Protein AF-0000000080188845 (afdb_homodimer)

Radius of gyration: 20.5 Å; Cα contacts (8 Å, |Δi|>4): 516; chains: 2; bounding box: 40×57×45 Å

Sequence (272 aa):
MTRFDADSEADRIDLVADTVAAHRERDSQFCTVEAADDPSDDPEFLPPWVQFADGTLNLDCTQPELDALSDLLGRYGAFTVSERTTVDPETAEETPSTNVRVDAQADDERVAQFVDAVFREVYGLPEDFRLWAVEVMTRFDADSEADRIDLVADTVAAHRERDSQFCTVEAADDPSDDPEFLPPWVQFADGTLNLDCTQPELDALSDLLGRYGAFTVSERTTVDPETAEETPSTNVRVDAQADDERVAQFVDAVFREVYGLPEDFRLWAVEV

pLDDT: mean 94.19, std 8.59, range [67.12, 98.94]

Structure (mmCIF, N/CA/C/O backbone):
data_AF-0000000080188845-model_v1
#
loop_
_entity.id
_entity.type
_entity.pdbx_description
1 polymer 'Uncharacterized protein'
#
loop_
_atom_site.group_PDB
_atom_site.id
_atom_site.type_symbol
_atom_site.label_atom_id
_atom_site.label_alt_id
_atom_site.label_comp_id
_atom_site.la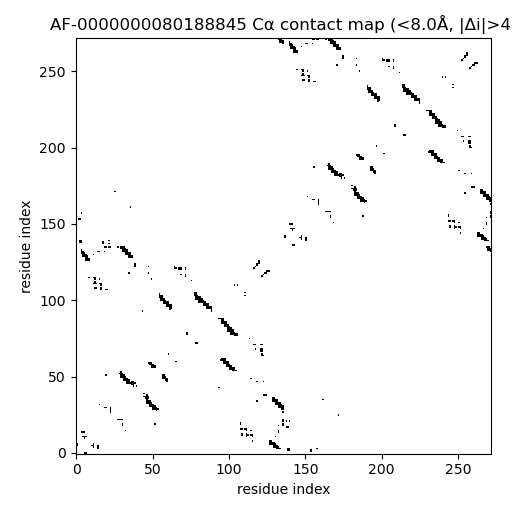bel_asym_id
_atom_site.label_entity_id
_atom_site.label_seq_id
_atom_site.pdbx_PDB_ins_code
_atom_site.Cartn_x
_atom_site.Cartn_y
_atom_site.Cartn_z
_atom_site.occupancy
_atom_site.B_iso_or_equiv
_atom_site.auth_seq_id
_atom_site.auth_comp_id
_atom_site.auth_asym_id
_atom_site.auth_atom_id
_atom_site.pdbx_PDB_model_num
ATOM 1 N N . MET A 1 1 ? 9.086 -9.562 12.359 1 79.94 1 MET A N 1
ATOM 2 C CA . MET A 1 1 ? 8.07 -9.297 11.344 1 79.94 1 MET A CA 1
ATOM 3 C C . MET A 1 1 ? 7.199 -8.109 11.734 1 79.94 1 MET A C 1
ATOM 5 O O . MET A 1 1 ? 6.988 -7.859 12.922 1 79.94 1 MET A O 1
ATOM 9 N N . THR A 1 2 ? 6.898 -7.301 10.742 1 92.94 2 THR A N 1
ATOM 10 C CA . THR A 1 2 ? 6.062 -6.133 10.992 1 92.94 2 THR A CA 1
ATOM 11 C C . THR A 1 2 ? 4.629 -6.387 10.531 1 92.94 2 THR A C 1
ATOM 13 O O . THR A 1 2 ? 4.289 -7.5 10.133 1 92.94 2 THR A O 1
ATOM 16 N N . ARG A 1 3 ? 3.814 -5.422 10.672 1 97 3 ARG A N 1
ATOM 17 C CA . ARG A 1 3 ? 2.428 -5.574 10.242 1 97 3 ARG A CA 1
ATOM 18 C C . ARG A 1 3 ? 2.326 -5.613 8.719 1 97 3 ARG A C 1
ATOM 20 O O . ARG A 1 3 ? 1.289 -5.992 8.172 1 97 3 ARG A O 1
ATOM 27 N N . PHE A 1 4 ? 3.469 -5.359 7.98 1 98.62 4 PHE A N 1
ATOM 28 C CA . PHE A 1 4 ? 3.361 -5.227 6.531 1 98.62 4 PHE A CA 1
ATOM 29 C C . PHE A 1 4 ? 4.109 -6.352 5.824 1 98.62 4 PHE A C 1
ATOM 31 O O . PHE A 1 4 ? 4.125 -6.418 4.594 1 98.62 4 PHE A O 1
ATOM 38 N N . ASP A 1 5 ? 4.82 -7.191 6.613 1 98.5 5 ASP A N 1
ATOM 39 C CA . ASP A 1 5 ? 5.613 -8.227 5.953 1 98.5 5 ASP A CA 1
ATOM 40 C C . ASP A 1 5 ? 5.574 -9.531 6.738 1 98.5 5 ASP A C 1
ATOM 42 O O . ASP A 1 5 ? 5.098 -9.57 7.875 1 98.5 5 ASP A O 1
ATOM 46 N N . ALA A 1 6 ? 6.02 -10.586 6.059 1 98.56 6 ALA A N 1
ATOM 47 C CA . ALA A 1 6 ? 6.09 -11.922 6.637 1 98.56 6 ALA A CA 1
ATOM 48 C C . ALA A 1 6 ? 7.152 -12.766 5.934 1 98.56 6 ALA A C 1
ATOM 50 O O . ALA A 1 6 ? 7.422 -12.57 4.746 1 98.56 6 ALA A O 1
ATOM 51 N N . ASP A 1 7 ? 7.715 -13.766 6.66 1 98.06 7 ASP A N 1
ATOM 52 C CA . ASP A 1 7 ? 8.766 -14.555 6.031 1 98.06 7 ASP A CA 1
ATOM 53 C C . ASP A 1 7 ? 8.586 -16.047 6.316 1 98.06 7 ASP A C 1
ATOM 55 O O . ASP A 1 7 ? 9.461 -16.859 6.008 1 98.06 7 ASP A O 1
ATOM 59 N N . SER A 1 8 ? 7.539 -16.422 6.996 1 98.62 8 SER A N 1
ATOM 60 C CA . SER A 1 8 ? 7.121 -17.812 7.078 1 98.62 8 SER A CA 1
ATOM 61 C C . SER A 1 8 ? 5.879 -18.062 6.23 1 98.62 8 SER A C 1
ATOM 63 O O . SER A 1 8 ? 5.094 -17.156 5.977 1 98.62 8 SER A O 1
ATOM 65 N N . GLU A 1 9 ? 5.73 -19.25 5.871 1 98.62 9 GLU A N 1
ATOM 66 C CA . GLU A 1 9 ? 4.598 -19.609 5.02 1 98.62 9 GLU A CA 1
ATOM 67 C C . GLU A 1 9 ? 3.277 -19.203 5.664 1 98.62 9 GLU A C 1
ATOM 69 O O . GLU A 1 9 ? 2.463 -18.516 5.039 1 98.62 9 GLU A O 1
ATOM 74 N N . ALA A 1 10 ? 3.088 -19.578 6.883 1 98.69 10 ALA A N 1
ATOM 75 C CA . ALA A 1 10 ? 1.828 -19.297 7.562 1 98.69 10 ALA A CA 1
ATOM 76 C C . ALA A 1 10 ? 1.588 -17.797 7.66 1 98.69 10 ALA A C 1
ATOM 78 O O . ALA A 1 10 ? 0.478 -17.312 7.41 1 98.69 10 ALA A O 1
ATOM 79 N N . ASP A 1 11 ? 2.617 -17.062 7.98 1 98.69 11 ASP A N 1
ATOM 80 C CA . ASP A 1 11 ? 2.469 -15.625 8.156 1 98.69 11 ASP A CA 1
ATOM 81 C C . ASP A 1 11 ? 2.26 -14.922 6.816 1 98.69 11 ASP A C 1
ATOM 83 O O . ASP A 1 11 ? 1.549 -13.922 6.738 1 98.69 11 ASP A O 1
ATOM 87 N N . ARG A 1 12 ? 2.895 -15.469 5.766 1 98.88 12 ARG A N 1
ATOM 88 C CA . ARG A 1 12 ? 2.684 -14.891 4.441 1 98.88 12 ARG A CA 1
ATOM 89 C C . ARG A 1 12 ? 1.245 -15.094 3.979 1 98.88 12 ARG A C 1
ATOM 91 O O . ARG A 1 12 ? 0.639 -14.188 3.402 1 98.88 12 ARG A O 1
ATOM 98 N N . ILE A 1 13 ? 0.767 -16.234 4.242 1 98.88 13 ILE A N 1
ATOM 99 C CA . ILE A 1 13 ? -0.614 -16.531 3.867 1 98.88 13 ILE A CA 1
ATOM 100 C C . ILE A 1 13 ? -1.557 -15.594 4.621 1 98.88 13 ILE A C 1
ATOM 102 O O . ILE A 1 13 ? -2.473 -15.016 4.027 1 98.88 13 ILE A O 1
ATOM 106 N N . ASP A 1 14 ? -1.327 -15.391 5.891 1 98.69 14 ASP A N 1
ATOM 107 C CA . ASP A 1 14 ? -2.127 -14.445 6.668 1 98.69 14 ASP A CA 1
ATOM 108 C C . ASP A 1 14 ? -2.016 -13.031 6.109 1 98.69 14 ASP A C 1
ATOM 110 O O . ASP A 1 14 ? -3.014 -12.32 6.012 1 98.69 14 ASP A O 1
ATOM 114 N N . LEU A 1 15 ? -0.831 -12.633 5.793 1 98.88 15 LEU A N 1
ATOM 115 C CA . LEU A 1 15 ? -0.58 -11.305 5.25 1 98.88 15 LEU A CA 1
ATOM 116 C C . LEU A 1 15 ? -1.377 -11.078 3.971 1 98.88 15 LEU A C 1
ATOM 118 O O . LEU A 1 15 ? -2.037 -10.047 3.818 1 98.88 15 LEU A O 1
ATOM 122 N N . VAL A 1 16 ? -1.313 -12.055 3.107 1 98.94 16 VAL A N 1
ATOM 123 C CA . VAL A 1 16 ? -1.988 -11.914 1.82 1 98.94 16 VAL A CA 1
ATOM 124 C C . VAL A 1 16 ? -3.5 -11.891 2.031 1 98.94 16 VAL A C 1
ATOM 126 O O . VAL A 1 16 ? -4.199 -11.055 1.452 1 98.94 16 VAL A O 1
ATOM 129 N N . ALA A 1 17 ? -3.963 -12.75 2.844 1 98.69 17 ALA A N 1
ATOM 130 C CA . ALA A 1 17 ? -5.398 -12.781 3.109 1 98.69 17 ALA A CA 1
ATOM 131 C C . ALA A 1 17 ? -5.871 -11.453 3.699 1 98.69 17 ALA A C 1
ATOM 133 O O . ALA A 1 17 ? -6.902 -10.914 3.287 1 98.69 17 ALA A O 1
ATOM 134 N N . ASP A 1 18 ? -5.152 -10.938 4.672 1 98.5 18 ASP A N 1
ATOM 135 C CA . ASP A 1 18 ? -5.496 -9.656 5.285 1 98.5 18 ASP A CA 1
ATOM 136 C C . ASP A 1 18 ? -5.43 -8.523 4.266 1 98.5 18 ASP A C 1
ATOM 138 O O . ASP A 1 18 ? -6.219 -7.582 4.328 1 98.5 18 ASP A O 1
ATOM 142 N N . THR A 1 19 ? -4.434 -8.609 3.336 1 98.75 19 THR A N 1
ATOM 143 C CA . THR A 1 19 ? -4.277 -7.609 2.287 1 98.75 19 THR A CA 1
ATOM 144 C C . THR A 1 19 ? -5.492 -7.598 1.365 1 98.75 19 THR A C 1
ATOM 146 O O . THR A 1 19 ? -6.031 -6.531 1.059 1 98.75 19 THR A O 1
ATOM 149 N N . VAL A 1 20 ? -5.938 -8.734 1.004 1 98.5 20 VAL A N 1
ATOM 150 C CA . VAL A 1 20 ? -7.102 -8.883 0.138 1 98.5 20 VAL A CA 1
ATOM 151 C C . VAL A 1 20 ? -8.352 -8.383 0.86 1 98.5 20 VAL A C 1
ATOM 153 O O . VAL A 1 20 ? -9.156 -7.652 0.281 1 98.5 20 VAL A O 1
ATOM 156 N N . ALA A 1 21 ? -8.5 -8.75 2.084 1 97.69 21 ALA A N 1
ATOM 157 C CA . ALA A 1 21 ? -9.648 -8.312 2.867 1 97.69 21 ALA A CA 1
ATOM 158 C C . ALA A 1 21 ? -9.688 -6.789 2.984 1 97.69 21 ALA A C 1
ATOM 160 O O . ALA A 1 21 ? -10.75 -6.18 2.846 1 97.69 21 ALA A O 1
ATOM 161 N N . ALA A 1 22 ? -8.586 -6.207 3.291 1 97.38 22 ALA A N 1
ATOM 162 C CA . ALA A 1 22 ? -8.492 -4.754 3.412 1 97.38 22 ALA A CA 1
ATOM 163 C C . ALA A 1 22 ? -8.852 -4.07 2.094 1 97.38 22 ALA A C 1
ATOM 165 O O . ALA A 1 22 ? -9.547 -3.053 2.084 1 97.38 22 ALA A O 1
ATOM 166 N N . HIS A 1 23 ? -8.344 -4.594 1.032 1 97.12 23 HIS A N 1
ATOM 167 C CA . HIS A 1 23 ? -8.672 -4.094 -0.298 1 97.12 23 HIS A CA 1
ATOM 168 C C . HIS A 1 23 ? -10.18 -4.066 -0.523 1 97.12 23 HIS A C 1
ATOM 170 O O . HIS A 1 23 ? -10.719 -3.09 -1.048 1 97.12 23 HIS A O 1
ATOM 176 N N . ARG A 1 24 ? -10.789 -5.098 -0.188 1 96.12 24 ARG A N 1
ATOM 177 C CA . ARG A 1 24 ? -12.234 -5.191 -0.369 1 96.12 24 ARG A CA 1
ATOM 178 C C . ARG A 1 24 ? -12.961 -4.184 0.513 1 96.12 24 ARG A C 1
ATOM 180 O O . ARG A 1 24 ? -13.906 -3.523 0.065 1 96.12 24 ARG A O 1
ATOM 187 N N . GLU A 1 25 ? -12.516 -4.141 1.748 1 95.31 25 GLU A N 1
ATOM 188 C CA . GLU A 1 25 ? -13.148 -3.207 2.674 1 95.31 25 GLU A CA 1
ATOM 189 C C . GLU A 1 25 ? -13.023 -1.77 2.18 1 95.31 25 GLU A C 1
ATOM 191 O O . GLU A 1 25 ? -13.977 -0.991 2.271 1 95.31 25 GLU A O 1
ATOM 196 N N . ARG A 1 26 ? -11.891 -1.372 1.627 1 95.25 26 ARG A N 1
ATOM 197 C CA . ARG A 1 26 ? -11.617 -0.02 1.15 1 95.25 26 ARG A CA 1
ATOM 198 C C . ARG A 1 26 ? -12.258 0.218 -0.216 1 95.25 26 ARG A C 1
ATOM 200 O O . ARG A 1 26 ? -12.336 1.358 -0.676 1 95.25 26 ARG A O 1
ATOM 207 N N . ASP A 1 27 ? -12.602 -0.861 -0.826 1 93.94 27 ASP A N 1
ATOM 208 C CA . ASP A 1 27 ? -13.07 -0.805 -2.207 1 93.94 27 ASP A CA 1
ATOM 209 C C . ASP A 1 27 ? -12.039 -0.139 -3.113 1 93.94 27 ASP A C 1
ATOM 211 O O . ASP A 1 27 ? -12.375 0.762 -3.887 1 93.94 27 ASP A O 1
ATOM 215 N N . SER A 1 28 ? -10.75 -0.515 -2.9 1 95 28 SER A N 1
ATOM 216 C CA . SER A 1 28 ? -9.656 0.035 -3.701 1 95 28 SER A CA 1
ATOM 217 C C . SER A 1 28 ? -9.594 -0.629 -5.074 1 95 28 SER A C 1
ATOM 219 O O . SER A 1 28 ? -10.219 -1.663 -5.301 1 95 28 SER A O 1
ATOM 221 N N . GLN A 1 29 ? -8.883 -0.056 -5.98 1 96.44 29 GLN A N 1
ATOM 222 C CA . GLN A 1 29 ? -8.789 -0.59 -7.336 1 96.44 29 GLN A CA 1
ATOM 223 C C . GLN A 1 29 ? -8.086 -1.942 -7.352 1 96.44 29 GLN A C 1
ATOM 225 O O . GLN A 1 29 ? -8.469 -2.844 -8.102 1 96.44 29 GLN A O 1
ATOM 230 N N . PHE A 1 30 ? -7.016 -2.119 -6.559 1 98.44 30 PHE A N 1
ATOM 231 C CA . PHE A 1 30 ? -6.273 -3.367 -6.43 1 98.44 30 PHE A CA 1
ATOM 232 C C . PHE A 1 30 ? -5.41 -3.354 -5.176 1 98.44 30 PHE A C 1
ATOM 234 O O . PHE A 1 30 ? -5.258 -2.312 -4.531 1 98.44 30 PHE A O 1
ATOM 241 N N . CYS A 1 31 ? -4.914 -4.477 -4.785 1 98.75 31 CYS A N 1
ATOM 242 C CA . CYS A 1 31 ? -3.836 -4.609 -3.812 1 98.75 31 CYS A CA 1
ATOM 243 C C . CYS A 1 31 ? -2.643 -5.344 -4.414 1 98.75 31 CYS A C 1
ATOM 245 O O . CYS A 1 31 ? -2.783 -6.051 -5.414 1 98.75 31 CYS A O 1
ATOM 247 N N . THR A 1 32 ? -1.46 -5.129 -3.885 1 98.88 32 THR A N 1
ATOM 248 C CA . THR A 1 32 ? -0.229 -5.703 -4.418 1 98.88 32 THR A CA 1
ATOM 249 C C . THR A 1 32 ? 0.648 -6.238 -3.289 1 98.88 32 THR A C 1
ATOM 251 O O . THR A 1 32 ? 0.817 -5.582 -2.26 1 98.88 32 THR A O 1
ATOM 254 N N . VAL A 1 33 ? 1.154 -7.422 -3.461 1 98.88 33 VAL A N 1
ATOM 255 C CA . VAL A 1 33 ? 2.227 -7.957 -2.631 1 98.88 33 VAL A CA 1
ATOM 256 C C . VAL A 1 33 ? 3.48 -8.164 -3.477 1 98.88 33 VAL A C 1
ATOM 258 O O . VAL A 1 33 ? 3.389 -8.422 -4.68 1 98.88 33 VAL A O 1
ATOM 261 N N . GLU A 1 34 ? 4.637 -8.008 -2.807 1 98.56 34 GLU A N 1
ATOM 262 C CA . GLU A 1 34 ? 5.914 -8.055 -3.512 1 98.56 34 GLU A CA 1
ATOM 263 C C . GLU A 1 34 ? 6.992 -8.727 -2.666 1 98.56 34 GLU A C 1
ATOM 265 O O . GLU A 1 34 ? 7.078 -8.492 -1.459 1 98.56 34 GLU A O 1
ATOM 270 N N . ALA A 1 35 ? 7.797 -9.523 -3.322 1 98.06 35 ALA A N 1
ATOM 271 C CA . ALA A 1 35 ? 8.945 -10.102 -2.627 1 98.06 35 ALA A CA 1
ATOM 272 C C . ALA A 1 35 ? 10 -9.039 -2.346 1 98.06 35 ALA A C 1
ATOM 274 O O . ALA A 1 35 ? 10.156 -8.086 -3.111 1 98.06 35 ALA A O 1
ATOM 275 N N . ALA A 1 36 ? 10.719 -9.219 -1.281 1 94.38 36 ALA A N 1
ATOM 276 C CA . ALA A 1 36 ? 11.766 -8.266 -0.911 1 94.38 36 ALA A CA 1
ATOM 277 C C . ALA A 1 36 ? 12.938 -8.328 -1.887 1 94.38 36 ALA A C 1
ATOM 279 O O . ALA A 1 36 ? 13.547 -7.309 -2.205 1 94.38 36 ALA A O 1
ATOM 280 N N . ASP A 1 37 ? 13.156 -9.562 -2.281 1 86.56 37 ASP A N 1
ATOM 281 C CA . ASP A 1 37 ? 14.328 -9.766 -3.125 1 86.56 37 ASP A CA 1
ATOM 282 C C . ASP A 1 37 ? 13.969 -10.523 -4.398 1 86.56 37 ASP A C 1
ATOM 284 O O . ASP A 1 37 ? 12.984 -11.266 -4.426 1 86.56 37 ASP A O 1
ATOM 288 N N . ASP A 1 38 ? 14.781 -10.18 -5.387 1 77.38 38 ASP A N 1
ATOM 289 C CA . ASP A 1 38 ? 14.766 -11.031 -6.574 1 77.38 38 ASP A CA 1
ATOM 290 C C . ASP A 1 38 ? 15.641 -12.266 -6.379 1 77.38 38 ASP A C 1
ATOM 292 O O . ASP A 1 38 ? 16.766 -12.164 -5.863 1 77.38 38 ASP A O 1
ATOM 296 N N . PRO A 1 39 ? 15.094 -13.281 -6.762 1 72.81 39 PRO A N 1
ATOM 297 C CA . PRO A 1 39 ? 15.875 -14.508 -6.543 1 72.81 39 PRO A CA 1
ATOM 298 C C . PRO A 1 39 ? 17.203 -14.492 -7.285 1 72.81 39 PRO A C 1
ATOM 300 O O . PRO A 1 39 ? 18.156 -15.172 -6.875 1 72.81 39 PRO A O 1
ATOM 303 N N . SER A 1 40 ? 17.203 -13.867 -8.438 1 70.31 40 SER A N 1
ATOM 304 C CA . SER A 1 40 ? 18.422 -13.875 -9.242 1 70.31 40 SER A CA 1
ATOM 305 C C . SER A 1 40 ? 19.453 -12.922 -8.672 1 70.31 40 SER A C 1
ATOM 307 O O . SER A 1 40 ? 20.641 -12.984 -9.039 1 70.31 40 SER A O 1
ATOM 309 N N . ASP A 1 41 ? 19.141 -12.172 -7.723 1 68.31 41 ASP A N 1
ATOM 310 C CA . ASP A 1 41 ? 19.984 -11.125 -7.148 1 68.31 41 ASP A CA 1
ATOM 311 C C . ASP A 1 41 ? 20.531 -10.203 -8.234 1 68.31 41 ASP A C 1
ATOM 313 O O . ASP A 1 41 ? 21.484 -9.461 -8 1 68.31 41 ASP A O 1
ATOM 317 N N . ASP A 1 42 ? 20.016 -10.414 -9.414 1 67.88 42 ASP A N 1
ATOM 318 C CA . ASP A 1 42 ? 20.391 -9.531 -10.516 1 67.88 42 ASP A CA 1
ATOM 319 C C . ASP A 1 42 ? 19.719 -8.164 -10.359 1 67.88 42 ASP A C 1
ATOM 321 O O . ASP A 1 42 ? 18.5 -8.055 -10.359 1 67.88 42 ASP A O 1
ATOM 325 N N . PRO A 1 43 ? 20.516 -7.105 -10.172 1 69.69 43 PRO A N 1
ATOM 326 C CA . PRO A 1 43 ? 19.953 -5.77 -9.945 1 69.69 43 PRO A CA 1
ATOM 327 C C . PRO A 1 43 ? 19.078 -5.281 -11.102 1 69.69 43 PRO A C 1
ATOM 329 O O . PRO A 1 43 ? 18.312 -4.332 -10.938 1 69.69 43 PRO A O 1
ATOM 332 N N . GLU A 1 44 ? 19.266 -6.012 -12.195 1 67.12 44 GLU A N 1
ATOM 333 C CA . GLU A 1 44 ? 18.484 -5.613 -13.359 1 67.12 44 GLU A CA 1
ATOM 334 C C . GLU A 1 44 ? 17.031 -6.094 -13.242 1 67.12 44 GLU A C 1
ATOM 336 O O . GLU A 1 44 ? 16.141 -5.59 -13.938 1 67.12 44 GLU A O 1
ATOM 341 N N . PHE A 1 45 ? 16.922 -7.051 -12.281 1 70.88 45 PHE A N 1
ATOM 342 C CA . PHE A 1 45 ? 15.586 -7.605 -12.156 1 70.88 45 PHE A CA 1
ATOM 343 C C . PHE A 1 45 ? 14.875 -7.043 -10.938 1 70.88 45 PHE A C 1
ATOM 345 O O . PHE A 1 45 ? 15.492 -6.855 -9.883 1 70.88 45 PHE A O 1
ATOM 352 N N . LEU A 1 46 ? 13.656 -6.648 -11.18 1 81.94 46 LEU A N 1
ATOM 353 C CA . LEU A 1 46 ? 12.812 -6.223 -10.07 1 81.94 46 LEU A CA 1
ATOM 354 C C . LEU A 1 46 ? 12.219 -7.43 -9.344 1 81.94 46 LEU A C 1
ATOM 356 O O . LEU A 1 46 ? 12.008 -8.484 -9.953 1 81.94 46 LEU A O 1
ATOM 360 N N . PRO A 1 47 ? 12.109 -7.312 -8.094 1 91.75 47 PRO A N 1
ATOM 361 C CA . PRO A 1 47 ? 11.469 -8.406 -7.367 1 91.75 47 PRO A CA 1
ATOM 362 C C . PRO A 1 47 ? 10.086 -8.758 -7.922 1 91.75 47 PRO A C 1
ATOM 364 O O . PRO A 1 47 ? 9.383 -7.883 -8.43 1 91.75 47 PRO A O 1
ATOM 367 N N . PRO A 1 48 ? 9.766 -10.031 -7.875 1 95.69 48 PRO A N 1
ATOM 368 C CA . PRO A 1 48 ? 8.445 -10.414 -8.375 1 95.69 48 PRO A CA 1
ATOM 369 C C . PRO A 1 48 ? 7.305 -9.859 -7.52 1 95.69 48 PRO A C 1
ATOM 371 O O . PRO A 1 48 ? 7.484 -9.641 -6.32 1 95.69 48 PRO A O 1
ATOM 374 N N . TRP A 1 49 ? 6.16 -9.703 -8.156 1 97.81 49 TRP A N 1
ATOM 375 C CA . TRP A 1 49 ? 4.969 -9.164 -7.512 1 97.81 49 TRP A CA 1
ATOM 376 C C . TRP A 1 49 ? 3.711 -9.859 -8.008 1 97.81 49 TRP A C 1
ATOM 378 O O . TRP A 1 49 ? 3.727 -10.5 -9.07 1 97.81 49 TRP A O 1
ATOM 388 N N . VAL A 1 50 ? 2.68 -9.82 -7.172 1 98.88 50 VAL A N 1
ATOM 389 C CA . VAL A 1 50 ? 1.334 -10.266 -7.531 1 98.88 50 VAL A CA 1
ATOM 390 C C . VAL A 1 50 ? 0.318 -9.195 -7.129 1 98.88 50 VAL A C 1
ATOM 392 O O . VAL A 1 50 ? 0.384 -8.648 -6.023 1 98.88 50 VAL A O 1
ATOM 395 N N . GLN A 1 51 ? -0.541 -8.891 -8.008 1 98.94 51 GLN A N 1
ATOM 396 C CA . GLN A 1 51 ? -1.634 -7.953 -7.762 1 98.94 51 GLN A CA 1
ATOM 397 C C . GLN A 1 51 ? -2.982 -8.672 -7.785 1 98.94 51 GLN A C 1
ATOM 399 O O . GLN A 1 51 ? -3.162 -9.648 -8.516 1 98.94 51 GLN A O 1
ATOM 404 N N . PHE A 1 52 ? -3.916 -8.164 -7.004 1 98.88 52 PHE A N 1
ATOM 405 C CA . PHE A 1 52 ? -5.25 -8.742 -6.918 1 98.88 52 PHE A CA 1
ATOM 406 C C . PHE A 1 52 ? -6.316 -7.66 -6.996 1 98.88 52 PHE A C 1
ATOM 408 O O . PHE A 1 52 ? -6.199 -6.621 -6.348 1 98.88 52 PHE A O 1
ATOM 415 N N . ALA A 1 53 ? -7.332 -7.898 -7.754 1 97.75 53 ALA A N 1
ATOM 416 C CA . ALA A 1 53 ? -8.516 -7.039 -7.828 1 97.75 53 ALA A CA 1
ATOM 417 C C . ALA A 1 53 ? -9.734 -7.824 -8.289 1 97.75 53 ALA A C 1
ATOM 419 O O . ALA A 1 53 ? -9.719 -8.438 -9.359 1 97.75 53 ALA A O 1
ATOM 420 N N . ASP A 1 54 ? -10.773 -7.816 -7.434 1 92.25 54 ASP A N 1
ATOM 421 C CA . ASP A 1 54 ? -12.086 -8.312 -7.832 1 92.25 54 ASP A CA 1
ATOM 422 C C . ASP A 1 54 ? -11.992 -9.758 -8.336 1 92.25 54 ASP A C 1
ATOM 424 O O . ASP A 1 54 ? -12.477 -10.062 -9.43 1 92.25 54 ASP A O 1
ATOM 428 N N . GLY A 1 55 ? -11.227 -10.562 -7.699 1 97.38 55 GLY A N 1
ATOM 429 C CA . GLY A 1 55 ? -11.195 -11.984 -7.984 1 97.38 55 GLY A CA 1
ATOM 430 C C . GLY A 1 55 ? -10.172 -12.359 -9.039 1 97.38 55 GLY A C 1
ATOM 431 O O . GLY A 1 55 ? -10.125 -13.508 -9.484 1 97.38 55 GLY A O 1
ATOM 432 N N . THR A 1 56 ? -9.375 -11.43 -9.516 1 98.69 56 THR A N 1
ATOM 433 C CA . THR A 1 56 ? -8.383 -11.695 -10.547 1 98.69 56 THR A CA 1
ATOM 434 C C . THR A 1 56 ? -6.98 -11.352 -10.055 1 98.69 56 THR A C 1
ATOM 436 O O . THR A 1 56 ? -6.77 -10.289 -9.461 1 98.69 56 THR A O 1
ATOM 439 N N . LEU A 1 57 ? -6.086 -12.25 -10.289 1 98.94 57 LEU A N 1
ATOM 440 C CA . LEU A 1 57 ? -4.672 -12.008 -10.031 1 98.94 57 LEU A CA 1
ATOM 441 C C . LEU A 1 57 ? -3.953 -11.555 -11.297 1 98.94 57 LEU A C 1
ATOM 443 O O . LEU A 1 57 ? -4.285 -11.992 -12.398 1 98.94 57 LEU A O 1
ATOM 447 N N . ASN A 1 58 ? -3.029 -10.672 -11.125 1 98.88 58 ASN A N 1
ATOM 448 C CA . ASN A 1 58 ? -2.127 -10.188 -12.164 1 98.88 58 ASN A CA 1
ATOM 449 C C . ASN A 1 58 ? -0.667 -10.445 -11.805 1 98.88 58 ASN A C 1
ATOM 451 O O . ASN A 1 58 ? -0.233 -10.125 -10.695 1 98.88 58 ASN A O 1
ATOM 455 N N . LEU A 1 59 ? 0.069 -11.086 -12.656 1 98.44 59 LEU A N 1
ATOM 456 C CA . LEU A 1 59 ? 1.475 -11.383 -12.398 1 98.44 59 LEU A CA 1
ATOM 457 C C . LEU A 1 59 ? 2.26 -11.477 -13.703 1 98.44 59 LEU A C 1
ATOM 459 O O . LEU A 1 59 ? 1.673 -11.656 -14.773 1 98.44 59 LEU A O 1
ATOM 463 N N . ASP A 1 60 ? 3.531 -11.305 -13.625 1 95.88 60 ASP A N 1
ATOM 464 C CA . ASP A 1 60 ? 4.43 -11.422 -14.773 1 95.88 60 ASP A CA 1
ATOM 465 C C . ASP A 1 60 ? 5.27 -12.695 -14.68 1 95.88 60 ASP A C 1
ATOM 467 O O . ASP A 1 60 ? 5.727 -13.062 -13.594 1 95.88 60 ASP A O 1
ATOM 471 N N . CYS A 1 61 ? 5.473 -13.258 -15.828 1 95.5 61 CYS A N 1
ATOM 472 C CA . CYS A 1 61 ? 6.23 -14.508 -15.867 1 95.5 61 CYS A CA 1
ATOM 473 C C . CYS A 1 61 ? 7.203 -14.523 -17.047 1 95.5 61 CYS A C 1
ATOM 475 O O . CYS A 1 61 ? 6.867 -14.055 -18.141 1 95.5 61 CYS A O 1
ATOM 477 N N . THR A 1 62 ? 8.312 -14.992 -16.781 1 92.19 62 THR A N 1
ATOM 478 C CA . THR A 1 62 ? 9.164 -15.453 -17.875 1 92.19 62 THR A CA 1
ATOM 479 C C . THR A 1 62 ? 8.633 -16.75 -18.469 1 92.19 62 THR A C 1
ATOM 481 O O . THR A 1 62 ? 7.68 -17.328 -17.938 1 92.19 62 THR A O 1
ATOM 484 N N . GLN A 1 63 ? 9.352 -17.203 -19.562 1 92.31 63 GLN A N 1
ATOM 485 C CA . GLN A 1 63 ? 8.883 -18.422 -20.203 1 92.31 63 GLN A CA 1
ATOM 486 C C . GLN A 1 63 ? 8.992 -19.625 -19.266 1 92.31 63 GLN A C 1
ATOM 488 O O . GLN A 1 63 ? 8.031 -20.375 -19.109 1 92.31 63 GLN A O 1
ATOM 493 N N . PRO A 1 64 ? 10.125 -19.781 -18.641 1 94.19 64 PRO A N 1
ATOM 494 C CA . PRO A 1 64 ? 10.195 -20.906 -17.703 1 94.19 64 PRO A CA 1
ATOM 495 C C . PRO A 1 64 ? 9.172 -20.797 -16.578 1 94.19 64 PRO A C 1
ATOM 497 O O . PRO A 1 64 ? 8.625 -21.812 -16.125 1 94.19 64 PRO A O 1
ATOM 500 N N . GLU A 1 65 ? 8.891 -19.656 -16.172 1 96.56 65 GLU A N 1
ATOM 501 C CA . GLU A 1 65 ? 7.914 -19.438 -15.102 1 96.56 65 GLU A CA 1
ATOM 502 C C . GLU A 1 65 ? 6.496 -19.75 -15.578 1 96.56 65 GLU A C 1
ATOM 504 O O . GLU A 1 65 ? 5.664 -20.219 -14.797 1 96.56 65 GLU A O 1
ATOM 509 N N . LEU A 1 66 ? 6.25 -19.547 -16.812 1 98.06 66 LEU A N 1
ATOM 510 C CA . LEU A 1 66 ? 4.941 -19.891 -17.359 1 98.06 66 LEU A CA 1
ATOM 511 C C . LEU A 1 66 ? 4.691 -21.391 -17.281 1 98.06 66 LEU A C 1
ATOM 513 O O . LEU A 1 66 ? 3.576 -21.812 -16.984 1 98.06 66 LEU A O 1
ATOM 517 N N . ASP A 1 67 ? 5.691 -22.094 -17.594 1 97.62 67 ASP A N 1
ATOM 518 C CA . ASP A 1 67 ? 5.57 -23.547 -17.484 1 97.62 67 ASP A CA 1
ATOM 519 C C . ASP A 1 67 ? 5.285 -23.953 -16.031 1 97.62 67 ASP A C 1
ATOM 521 O O . ASP A 1 67 ? 4.406 -24.781 -15.789 1 97.62 67 ASP A O 1
ATOM 525 N N . ALA A 1 68 ? 6.02 -23.359 -15.133 1 98.5 68 ALA A N 1
ATOM 526 C CA . ALA A 1 68 ? 5.82 -23.656 -13.719 1 98.5 68 ALA A CA 1
ATOM 527 C C . ALA A 1 68 ? 4.422 -23.234 -13.266 1 98.5 68 ALA A C 1
ATOM 529 O O . ALA A 1 68 ? 3.793 -23.938 -12.461 1 98.5 68 ALA A O 1
ATOM 530 N N . LEU A 1 69 ? 3.955 -22.141 -13.766 1 98.88 69 LEU A N 1
ATOM 531 C CA . LEU A 1 69 ? 2.617 -21.688 -13.422 1 98.88 69 LEU A CA 1
ATOM 532 C C . LEU A 1 69 ? 1.559 -22.672 -13.906 1 98.88 69 LEU A C 1
ATOM 534 O O . LEU A 1 69 ? 0.601 -22.969 -13.188 1 98.88 69 LEU A O 1
ATOM 538 N N . SER A 1 70 ? 1.758 -23.156 -15.062 1 98.31 70 SER A N 1
ATOM 539 C CA . SER A 1 70 ? 0.824 -24.125 -15.609 1 98.31 70 SER A CA 1
ATOM 540 C C . SER A 1 70 ? 0.742 -25.375 -14.719 1 98.31 70 SER A C 1
ATOM 542 O O . SER A 1 70 ? -0.35 -25.875 -14.445 1 98.31 70 SER A O 1
ATOM 544 N N . ASP A 1 71 ? 1.869 -25.781 -14.336 1 98.44 71 ASP A N 1
ATOM 545 C CA . ASP A 1 71 ? 1.905 -26.938 -13.438 1 98.44 71 ASP A CA 1
ATOM 546 C C . ASP A 1 71 ? 1.179 -26.641 -12.133 1 98.44 71 ASP A C 1
ATOM 548 O O . ASP A 1 71 ? 0.42 -27.469 -11.625 1 98.44 71 ASP A O 1
ATOM 552 N N . LEU A 1 72 ? 1.435 -25.531 -11.586 1 98.81 72 LEU A N 1
ATOM 553 C CA . LEU A 1 72 ? 0.813 -25.125 -10.328 1 98.81 72 LEU A CA 1
ATOM 554 C C . LEU A 1 72 ? -0.703 -25.047 -10.469 1 98.81 72 LEU A C 1
ATOM 556 O O . LEU A 1 72 ? -1.436 -25.547 -9.609 1 98.81 72 LEU A O 1
ATOM 560 N N . LEU A 1 73 ? -1.158 -24.484 -11.539 1 98.75 73 LEU A N 1
ATOM 561 C CA . LEU A 1 73 ? -2.588 -24.328 -11.789 1 98.75 73 LEU A CA 1
ATOM 562 C C . LEU A 1 73 ? -3.277 -25.672 -11.867 1 98.75 73 LEU A C 1
ATOM 564 O O . LEU A 1 73 ? -4.453 -25.812 -11.516 1 98.75 73 LEU A O 1
ATOM 568 N N . GLY A 1 74 ? -2.539 -26.609 -12.312 1 98.25 74 GLY A N 1
ATOM 569 C CA . GLY A 1 74 ? -3.078 -27.969 -12.336 1 98.25 74 GLY A CA 1
ATOM 570 C C . GLY A 1 74 ? -3.498 -28.469 -10.969 1 98.25 74 GLY A C 1
ATOM 571 O O . GLY A 1 74 ? -4.363 -29.344 -10.859 1 98.25 74 GLY A O 1
ATOM 572 N N . ARG A 1 75 ? -2.951 -27.938 -9.922 1 98.06 75 ARG A N 1
ATOM 573 C CA . ARG A 1 75 ? -3.227 -28.359 -8.547 1 98.06 75 ARG A CA 1
ATOM 574 C C . ARG A 1 75 ? -4.23 -27.422 -7.883 1 98.06 75 ARG A C 1
ATOM 576 O O . ARG A 1 75 ? -4.676 -27.688 -6.758 1 98.06 75 ARG A O 1
ATOM 583 N N . TYR A 1 76 ? -4.582 -26.391 -8.539 1 97.88 76 TYR A N 1
ATOM 584 C CA . TYR A 1 76 ? -5.496 -25.391 -8.008 1 97.88 76 TYR A CA 1
ATOM 585 C C . TYR A 1 76 ? -6.691 -25.188 -8.93 1 97.88 76 TYR A C 1
ATOM 587 O O . TYR A 1 76 ? -6.758 -24.203 -9.672 1 97.88 76 TYR A O 1
ATOM 595 N N . GLY A 1 77 ? -7.664 -25.969 -8.867 1 96.62 77 GLY A N 1
ATOM 596 C CA . GLY A 1 77 ? -8.781 -26.047 -9.789 1 96.62 77 GLY A CA 1
ATOM 597 C C . GLY A 1 77 ? -9.625 -24.781 -9.82 1 96.62 77 GLY A C 1
ATOM 598 O O . GLY A 1 77 ? -10.305 -24.5 -10.812 1 96.62 77 GLY A O 1
ATOM 599 N N . ALA A 1 78 ? -9.617 -24 -8.797 1 98.12 78 ALA A N 1
ATOM 600 C CA . ALA A 1 78 ? -10.438 -22.797 -8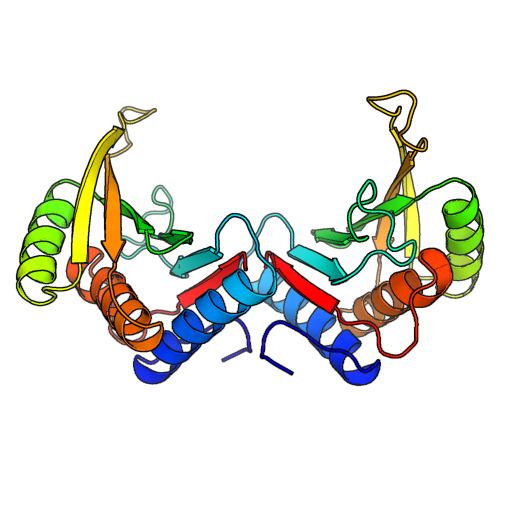.695 1 98.12 78 ALA A CA 1
ATOM 601 C C . ALA A 1 78 ? -9.766 -21.609 -9.391 1 98.12 78 ALA A C 1
ATOM 603 O O . ALA A 1 78 ? -10.305 -20.5 -9.398 1 98.12 78 ALA A O 1
ATOM 604 N N . PHE A 1 79 ? -8.602 -21.812 -9.961 1 98.81 79 PHE A N 1
ATOM 605 C CA . PHE A 1 79 ? -7.812 -20.766 -10.602 1 98.81 79 PHE A CA 1
ATOM 606 C C . PHE A 1 79 ? -7.594 -21.078 -12.078 1 98.81 79 PHE A C 1
ATOM 608 O O . PHE A 1 79 ? -7.145 -22.172 -12.43 1 98.81 79 PHE A O 1
ATOM 615 N N . THR A 1 80 ? -7.855 -20.109 -12.953 1 98.69 80 THR A N 1
ATOM 616 C CA . THR A 1 80 ? -7.738 -20.297 -14.398 1 98.69 80 THR A CA 1
ATOM 617 C C . THR A 1 80 ? -7.16 -19.047 -15.055 1 98.69 80 THR A C 1
ATOM 619 O O . THR A 1 80 ? -7.512 -17.922 -14.695 1 98.69 80 THR A O 1
ATOM 622 N N . VAL A 1 81 ? -6.312 -19.25 -16.016 1 98.75 81 VAL A N 1
ATOM 623 C CA . VAL A 1 81 ? -5.762 -18.125 -16.766 1 98.75 81 VAL A CA 1
ATOM 624 C C . VAL A 1 81 ? -6.84 -17.531 -17.656 1 98.75 81 VAL A C 1
ATOM 626 O O . VAL A 1 81 ? -7.457 -18.234 -18.453 1 98.75 81 VAL A O 1
ATOM 629 N N . SER A 1 82 ? -6.984 -16.25 -17.547 1 98.25 82 SER A N 1
ATOM 630 C CA . SER A 1 82 ? -8.008 -15.602 -18.359 1 98.25 82 SER A CA 1
ATOM 631 C C . SER A 1 82 ? -7.387 -14.789 -19.5 1 98.25 82 SER A C 1
ATOM 633 O O . SER A 1 82 ? -8.031 -14.539 -20.516 1 98.25 82 SER A O 1
ATOM 635 N N . GLU A 1 83 ? -6.191 -14.344 -19.266 1 98.44 83 GLU A N 1
ATOM 636 C CA . GLU A 1 83 ? -5.527 -13.531 -20.281 1 98.44 83 GLU A CA 1
ATOM 637 C C . GLU A 1 83 ? -4.008 -13.664 -20.188 1 98.44 83 GLU A C 1
ATOM 639 O O . GLU A 1 83 ? -3.459 -13.797 -19.094 1 98.44 83 GLU A O 1
ATOM 644 N N . ARG A 1 84 ? -3.348 -13.641 -21.328 1 97.75 84 ARG A N 1
ATOM 645 C CA . ARG A 1 84 ? -1.898 -13.523 -21.453 1 97.75 84 ARG A CA 1
ATOM 646 C C . ARG A 1 84 ? -1.521 -12.406 -22.422 1 97.75 84 ARG A C 1
ATOM 648 O O . ARG A 1 84 ? -2.105 -12.289 -23.5 1 97.75 84 ARG A O 1
ATOM 655 N N . THR A 1 85 ? -0.638 -11.625 -21.938 1 97.31 85 THR A N 1
ATOM 656 C CA . THR A 1 85 ? -0.131 -10.562 -22.797 1 97.31 85 THR A CA 1
ATOM 657 C C . THR A 1 85 ? 1.395 -10.555 -22.812 1 97.31 85 THR A C 1
ATOM 659 O O . THR A 1 85 ? 2.027 -10.336 -21.781 1 97.31 85 THR A O 1
ATOM 662 N N . THR A 1 86 ? 1.89 -10.742 -23.984 1 94 86 THR A N 1
ATOM 663 C CA . THR A 1 86 ? 3.344 -10.688 -24.094 1 94 86 THR A CA 1
ATOM 664 C C . THR A 1 86 ? 3.838 -9.25 -23.938 1 94 86 THR A C 1
ATOM 666 O O . THR A 1 86 ? 3.246 -8.32 -24.484 1 94 86 THR A O 1
ATOM 669 N N . VAL A 1 87 ? 4.844 -9.125 -23.078 1 88.12 87 VAL A N 1
ATOM 670 C CA . VAL A 1 87 ? 5.461 -7.816 -22.891 1 88.12 87 VAL A CA 1
ATOM 671 C C . VAL A 1 87 ? 6.891 -7.836 -23.422 1 88.12 87 VAL A C 1
ATOM 673 O O . VAL A 1 87 ? 7.758 -8.523 -22.875 1 88.12 87 VAL A O 1
ATOM 676 N N . ASP A 1 88 ? 7.082 -7.145 -24.469 1 83.25 88 ASP A N 1
ATOM 677 C CA . ASP A 1 88 ? 8.414 -7.074 -25.047 1 83.25 88 ASP A CA 1
ATOM 678 C C . ASP A 1 88 ? 9.375 -6.301 -24.156 1 83.25 88 ASP A C 1
ATOM 680 O O . ASP A 1 88 ? 8.992 -5.305 -23.531 1 83.25 88 ASP A O 1
ATOM 684 N N . PRO A 1 89 ? 10.586 -6.863 -24.141 1 78.75 89 PRO A N 1
ATOM 685 C CA . PRO A 1 89 ? 11.547 -6.117 -23.328 1 78.75 89 PRO A CA 1
ATOM 686 C C . PRO A 1 89 ? 11.836 -4.727 -23.875 1 78.75 89 PRO A C 1
ATOM 688 O O . PRO A 1 89 ? 11.805 -4.523 -25.094 1 78.75 89 PRO A O 1
ATOM 691 N N . GLU A 1 90 ? 11.922 -3.812 -22.953 1 71.38 90 GLU A N 1
ATOM 692 C CA . GLU A 1 90 ? 12.273 -2.469 -23.422 1 71.38 90 GLU A CA 1
ATOM 693 C C . GLU A 1 90 ? 13.734 -2.393 -23.844 1 71.38 90 GLU A C 1
ATOM 695 O O . GLU A 1 90 ? 14.102 -1.521 -24.641 1 71.38 90 GLU A O 1
ATOM 700 N N . THR A 1 91 ? 14.547 -3.156 -23.297 1 72.38 91 THR A N 1
ATOM 701 C CA . THR A 1 91 ? 15.961 -3.203 -23.672 1 72.38 91 THR A CA 1
ATOM 702 C C . THR A 1 91 ? 16.375 -4.625 -24.031 1 72.38 91 THR A C 1
ATOM 704 O O . THR A 1 91 ? 15.68 -5.586 -23.703 1 72.38 91 THR A O 1
ATOM 707 N N . ALA A 1 92 ? 17.406 -4.684 -24.781 1 69.44 92 ALA A N 1
ATOM 708 C CA . ALA A 1 92 ? 17.938 -5.969 -25.219 1 69.44 92 ALA A CA 1
ATOM 709 C C . ALA A 1 92 ? 18.344 -6.832 -24.031 1 69.44 92 ALA A C 1
ATOM 711 O O . ALA A 1 92 ? 18.375 -8.062 -24.125 1 69.44 92 ALA A O 1
ATOM 712 N N . GLU A 1 93 ? 18.594 -6.23 -22.859 1 68.44 93 GLU A N 1
ATOM 713 C CA . GLU A 1 93 ? 19.109 -6.922 -21.688 1 68.44 93 GLU A CA 1
ATOM 714 C C . GLU A 1 93 ? 17.984 -7.496 -20.844 1 68.44 93 GLU A C 1
ATOM 716 O O . GLU A 1 93 ? 18.203 -8.359 -20 1 68.44 93 GLU A O 1
ATOM 721 N N . GLU A 1 94 ? 16.797 -6.988 -21.203 1 71.56 94 GLU A N 1
ATOM 722 C CA . GLU A 1 94 ? 15.641 -7.453 -20.422 1 71.56 94 GLU A CA 1
ATOM 723 C C . GLU A 1 94 ? 15.062 -8.734 -21.016 1 71.56 94 GLU A C 1
ATOM 725 O O . GLU A 1 94 ? 15.055 -8.914 -22.234 1 71.56 94 GLU A O 1
ATOM 730 N N . THR A 1 95 ? 14.734 -9.609 -20.125 1 75.88 95 THR A N 1
ATOM 731 C CA . THR A 1 95 ? 14.102 -10.867 -20.531 1 75.88 95 THR A CA 1
ATOM 732 C C . THR A 1 95 ? 12.648 -10.641 -20.906 1 75.88 95 THR A C 1
ATOM 734 O O . THR A 1 95 ? 11.914 -9.93 -20.219 1 75.88 95 THR A O 1
ATOM 737 N N . PRO A 1 96 ? 12.312 -11.148 -22.047 1 84.19 96 PRO A N 1
ATOM 738 C CA . PRO A 1 96 ? 10.891 -11.086 -22.391 1 84.19 96 PRO A CA 1
ATOM 739 C C . PRO A 1 96 ? 10 -11.664 -21.297 1 84.19 96 PRO A C 1
ATOM 741 O O . PRO A 1 96 ? 10.383 -12.617 -20.609 1 84.19 96 PRO A O 1
ATOM 744 N N . SER A 1 97 ? 8.883 -10.961 -21.078 1 91.62 97 SER A N 1
ATOM 745 C CA . SER A 1 97 ? 7.961 -11.398 -20.047 1 91.62 97 SER A CA 1
ATOM 746 C C . SER A 1 97 ? 6.531 -11.484 -20.578 1 91.62 97 SER A C 1
ATOM 748 O O . SER A 1 97 ? 6.23 -10.961 -21.641 1 91.62 97 SER A O 1
ATOM 750 N N . THR A 1 98 ? 5.793 -12.273 -19.938 1 96.25 98 THR A N 1
ATOM 751 C CA . THR A 1 98 ? 4.363 -12.398 -20.203 1 96.25 98 THR A CA 1
ATOM 752 C C . THR A 1 98 ? 3.549 -11.992 -18.984 1 96.25 98 THR A C 1
ATOM 754 O O . THR A 1 98 ? 3.785 -12.5 -17.891 1 96.25 98 THR A O 1
ATOM 757 N N . ASN A 1 99 ? 2.711 -11.039 -19.188 1 98.12 99 ASN A N 1
ATOM 758 C CA . ASN A 1 99 ? 1.726 -10.75 -18.156 1 98.12 99 ASN A CA 1
ATOM 759 C C . ASN A 1 99 ? 0.583 -11.766 -18.172 1 98.12 99 ASN A C 1
ATOM 761 O O . ASN A 1 99 ? 0.065 -12.102 -19.234 1 98.12 99 ASN A O 1
ATOM 765 N N . VAL A 1 100 ? 0.258 -12.227 -17.031 1 98.69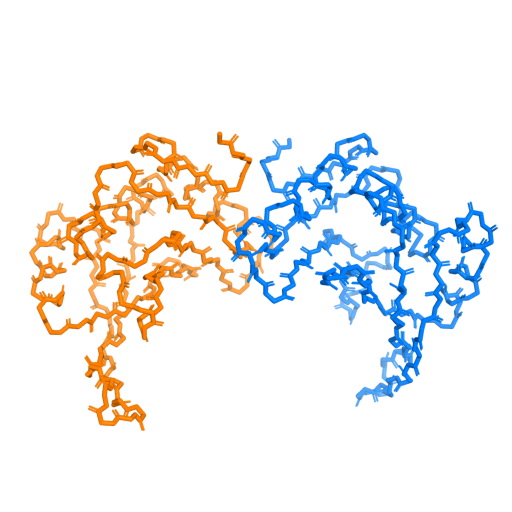 100 VAL A N 1
ATOM 766 C CA . VAL A 1 100 ? -0.766 -13.266 -16.922 1 98.69 100 VAL A CA 1
ATOM 767 C C . VAL A 1 100 ? -1.867 -12.797 -15.961 1 98.69 100 VAL A C 1
ATOM 769 O O . VAL A 1 100 ? -1.586 -12.328 -14.859 1 98.69 100 VAL A O 1
ATOM 772 N N . ARG A 1 101 ? -3.047 -12.891 -16.391 1 98.81 101 ARG A N 1
ATOM 773 C CA . ARG A 1 101 ? -4.215 -12.703 -15.539 1 98.81 101 ARG A CA 1
ATOM 774 C C . ARG A 1 101 ? -4.844 -14.039 -15.172 1 98.81 101 ARG A C 1
ATOM 776 O O . ARG A 1 101 ? -5.113 -14.867 -16.047 1 98.81 101 ARG A O 1
ATOM 783 N N . VAL A 1 102 ? -5.074 -14.242 -13.898 1 98.94 102 VAL A N 1
ATOM 784 C CA . VAL A 1 102 ? -5.621 -15.492 -13.383 1 98.94 102 VAL A CA 1
ATOM 785 C C . VAL A 1 102 ? -6.914 -15.211 -12.617 1 98.94 102 VAL A C 1
ATOM 787 O O . VAL A 1 102 ? -6.91 -14.492 -11.617 1 98.94 102 VAL A O 1
ATOM 790 N N . ASP A 1 103 ? -7.969 -15.789 -13.086 1 98.81 103 ASP A N 1
ATOM 791 C CA . ASP A 1 103 ? -9.227 -15.719 -12.344 1 98.81 103 ASP A CA 1
ATOM 792 C C . ASP A 1 103 ? -9.227 -16.688 -11.164 1 98.81 103 ASP A C 1
ATOM 794 O O . ASP A 1 103 ? -8.883 -17.859 -11.32 1 98.81 103 ASP A O 1
ATOM 798 N N . ALA A 1 104 ? -9.578 -16.188 -10.062 1 98.62 104 ALA A N 1
ATOM 799 C CA . ALA A 1 104 ? -9.633 -16.969 -8.828 1 98.62 104 ALA A CA 1
ATOM 800 C C . ALA A 1 104 ? -11.055 -17.031 -8.281 1 98.62 104 ALA A C 1
ATOM 802 O O . ALA A 1 104 ? -11.602 -16.016 -7.82 1 98.62 104 ALA A O 1
ATOM 803 N N . GLN A 1 105 ? -11.633 -18.141 -8.297 1 97.69 105 GLN A N 1
ATOM 804 C CA . GLN A 1 105 ? -12.938 -18.375 -7.68 1 97.69 105 GLN A CA 1
ATOM 805 C C . GLN A 1 105 ? -12.789 -19.078 -6.336 1 97.69 105 GLN A C 1
ATOM 807 O O . GLN A 1 105 ? -13.227 -20.219 -6.172 1 97.69 105 GLN A O 1
ATOM 812 N N . ALA A 1 106 ? -12.234 -18.438 -5.41 1 97.81 106 ALA A N 1
ATOM 813 C CA . ALA A 1 106 ? -11.875 -19 -4.109 1 97.81 106 ALA A CA 1
ATOM 814 C C . ALA A 1 106 ? -11.961 -17.938 -3.014 1 97.81 106 ALA A C 1
ATOM 816 O O . ALA A 1 106 ? -12.062 -16.75 -3.303 1 97.81 106 ALA A O 1
ATOM 817 N N . ASP A 1 107 ? -12.047 -18.312 -1.799 1 97.38 107 ASP A N 1
ATOM 818 C CA . ASP A 1 107 ? -12.023 -17.375 -0.683 1 97.38 107 ASP A CA 1
ATOM 819 C C . ASP A 1 107 ? -10.625 -16.812 -0.464 1 97.38 107 ASP A C 1
ATOM 821 O O . ASP A 1 107 ? -9.672 -17.234 -1.12 1 97.38 107 ASP A O 1
ATOM 825 N N . ASP A 1 108 ? -10.516 -15.914 0.462 1 97.62 108 ASP A N 1
ATOM 826 C CA . ASP A 1 108 ? -9.273 -15.164 0.662 1 97.62 108 ASP A CA 1
ATOM 827 C C . ASP A 1 108 ? -8.141 -16.094 1.095 1 97.62 108 ASP A C 1
ATOM 829 O O . ASP A 1 108 ? -6.996 -15.914 0.682 1 97.62 108 ASP A O 1
ATOM 833 N N . GLU A 1 109 ? -8.438 -17.016 1.888 1 98.31 109 GLU A N 1
ATOM 834 C CA . GLU A 1 109 ? -7.414 -17.938 2.377 1 98.31 109 GLU A CA 1
ATOM 835 C C . GLU A 1 109 ? -6.836 -18.766 1.24 1 98.31 109 GLU A C 1
ATOM 837 O O . GLU A 1 109 ? -5.621 -18.953 1.156 1 98.31 109 GLU A O 1
ATOM 842 N N . ARG A 1 110 ? -7.707 -19.25 0.392 1 98.5 110 ARG A N 1
ATOM 843 C CA . ARG A 1 110 ? -7.262 -20.062 -0.736 1 98.5 110 ARG A CA 1
ATOM 844 C C . ARG A 1 110 ? -6.48 -19.219 -1.742 1 98.5 110 ARG A C 1
ATOM 846 O O . ARG A 1 110 ? -5.496 -19.688 -2.314 1 98.5 110 ARG A O 1
ATOM 853 N N . VAL A 1 111 ? -6.918 -18.016 -1.957 1 98.81 111 VAL A N 1
ATOM 854 C CA . VAL A 1 111 ? -6.172 -17.078 -2.789 1 98.81 111 VAL A CA 1
ATOM 855 C C . VAL A 1 111 ? -4.777 -16.859 -2.205 1 98.81 111 VAL A C 1
ATOM 857 O O . VAL A 1 111 ? -3.781 -16.906 -2.932 1 98.81 111 VAL A O 1
ATOM 860 N N . ALA A 1 112 ? -4.727 -16.688 -0.917 1 98.94 112 ALA A N 1
ATOM 861 C CA . ALA A 1 112 ? -3.453 -16.453 -0.239 1 98.94 112 ALA A CA 1
ATOM 862 C C . ALA A 1 112 ? -2.521 -17.656 -0.385 1 98.94 112 ALA A C 1
ATOM 864 O O . ALA A 1 112 ? -1.318 -17.484 -0.603 1 98.94 112 AL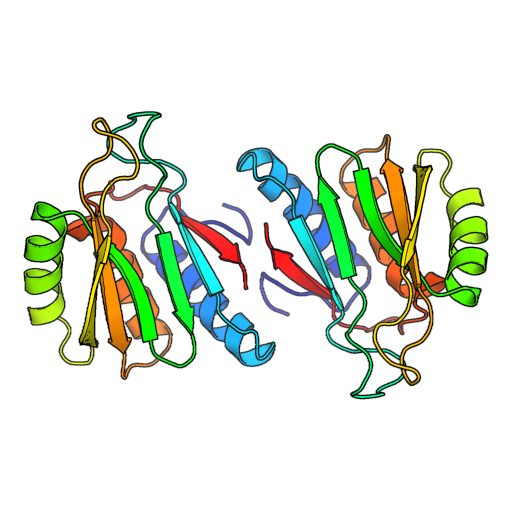A A O 1
ATOM 865 N N . GLN A 1 113 ? -3.014 -18.781 -0.298 1 98.88 113 GLN A N 1
ATOM 866 C CA . GLN A 1 113 ? -2.223 -19.984 -0.47 1 98.88 113 GLN A CA 1
ATOM 867 C C . GLN A 1 113 ? -1.656 -20.078 -1.885 1 98.88 113 GLN A C 1
ATOM 869 O O . GLN A 1 113 ? -0.489 -20.438 -2.07 1 98.88 113 GLN A O 1
ATOM 874 N N . PHE A 1 114 ? -2.457 -19.812 -2.852 1 98.94 114 PHE A N 1
ATOM 875 C CA . PHE A 1 114 ? -1.997 -19.828 -4.234 1 98.94 114 PHE A CA 1
ATOM 876 C C . PHE A 1 114 ? -0.9 -18.797 -4.457 1 98.94 114 PHE A C 1
ATOM 878 O O . PHE A 1 114 ? 0.117 -19.094 -5.09 1 98.94 114 PHE A O 1
ATOM 885 N N . VAL A 1 115 ? -1.105 -17.625 -3.932 1 98.94 115 VAL A N 1
ATOM 886 C CA . VAL A 1 115 ? -0.128 -16.547 -4.094 1 98.94 115 VAL A CA 1
ATOM 887 C C . VAL A 1 115 ? 1.205 -16.969 -3.477 1 98.94 115 VAL A C 1
ATOM 889 O O . VAL A 1 115 ? 2.262 -16.781 -4.082 1 98.94 115 VAL A O 1
ATOM 892 N N . ASP A 1 116 ? 1.142 -17.531 -2.295 1 98.94 116 ASP A N 1
ATOM 893 C CA . ASP A 1 116 ? 2.381 -18.016 -1.685 1 98.94 116 ASP A CA 1
ATOM 894 C C . ASP A 1 116 ? 3.059 -19.062 -2.566 1 98.94 116 ASP A C 1
ATOM 896 O O . ASP A 1 116 ? 4.277 -19.031 -2.746 1 98.94 116 ASP A O 1
ATOM 900 N N . ALA A 1 117 ? 2.291 -19.953 -3.127 1 98.88 117 ALA A N 1
ATOM 901 C CA . ALA A 1 117 ? 2.824 -21 -3.994 1 98.88 117 ALA A CA 1
ATOM 902 C C . ALA A 1 117 ? 3.434 -20.406 -5.262 1 98.88 117 ALA A C 1
ATOM 904 O O . ALA A 1 117 ? 4.43 -20.922 -5.777 1 98.88 117 ALA A O 1
ATOM 905 N N . VAL A 1 118 ? 2.799 -19.359 -5.789 1 98.88 118 VAL A N 1
ATOM 906 C CA . VAL A 1 118 ? 3.35 -18.688 -6.961 1 98.88 118 VAL A CA 1
ATOM 907 C C . VAL A 1 118 ? 4.762 -18.188 -6.66 1 98.88 118 VAL A C 1
ATOM 909 O O . VAL A 1 118 ? 5.695 -18.453 -7.426 1 98.88 118 VAL A O 1
ATOM 912 N N . PHE A 1 119 ? 4.93 -17.547 -5.551 1 98.75 119 PHE A N 1
ATOM 913 C CA . PHE A 1 119 ? 6.246 -17.016 -5.219 1 98.75 119 PHE A CA 1
ATOM 914 C C . PHE A 1 119 ? 7.246 -18.156 -5.02 1 98.75 119 PHE A C 1
ATOM 916 O O . PHE A 1 119 ? 8.391 -18.062 -5.48 1 98.75 119 PHE A O 1
ATOM 923 N N . ARG A 1 120 ? 6.852 -19.156 -4.422 1 98.38 120 ARG A N 1
ATOM 924 C CA . ARG A 1 120 ? 7.758 -20.25 -4.066 1 98.38 120 ARG A CA 1
ATOM 925 C C . ARG A 1 120 ? 8.055 -21.125 -5.277 1 98.38 120 ARG A C 1
ATOM 927 O O . ARG A 1 120 ? 9.219 -21.422 -5.559 1 98.38 120 ARG A O 1
ATOM 934 N N . GLU A 1 121 ? 7.059 -21.484 -5.98 1 98.31 121 GLU A N 1
ATOM 935 C CA . GLU A 1 121 ? 7.227 -22.531 -6.98 1 98.31 121 GLU A CA 1
ATOM 936 C C . GLU A 1 121 ? 7.414 -21.938 -8.375 1 98.31 121 GLU A C 1
ATOM 938 O O . GLU A 1 121 ? 8.117 -22.516 -9.211 1 98.31 121 GLU A O 1
ATOM 943 N N . VAL A 1 122 ? 6.75 -20.828 -8.648 1 98.31 122 VAL A N 1
ATOM 944 C CA . VAL A 1 122 ? 6.848 -20.234 -9.977 1 98.31 122 VAL A CA 1
ATOM 945 C C . VAL A 1 122 ? 8.062 -19.312 -10.039 1 98.31 122 VAL A C 1
ATOM 947 O O . VAL A 1 122 ? 8.914 -19.453 -10.914 1 98.31 122 VAL A O 1
ATOM 950 N N . TYR A 1 123 ? 8.156 -18.484 -9.039 1 96.81 123 TYR A N 1
ATOM 951 C CA . TYR A 1 123 ? 9.273 -17.547 -9.047 1 96.81 123 TYR A CA 1
ATOM 952 C C . TYR A 1 123 ? 10.508 -18.156 -8.398 1 96.81 123 TYR A C 1
ATOM 954 O O . TYR A 1 123 ? 11.602 -17.578 -8.453 1 96.81 123 TYR A O 1
ATOM 962 N N . GLY A 1 124 ? 10.305 -19.266 -7.688 1 96.25 124 GLY A N 1
ATOM 963 C CA . GLY A 1 124 ? 11.438 -20.031 -7.188 1 96.25 124 GLY A CA 1
ATOM 964 C C . GLY A 1 124 ? 12.07 -19.422 -5.949 1 96.25 124 GLY A C 1
ATOM 965 O O . GLY A 1 124 ? 13.281 -19.516 -5.75 1 96.25 124 GLY A O 1
ATOM 966 N N . LEU A 1 125 ? 11.336 -18.781 -5.113 1 97.19 125 LEU A N 1
ATOM 967 C CA . LEU A 1 125 ? 11.891 -18.141 -3.918 1 97.19 125 LEU A CA 1
ATOM 968 C C . LEU A 1 125 ? 12.047 -19.156 -2.789 1 97.19 125 LEU A C 1
ATOM 970 O O . LEU A 1 125 ? 11.312 -20.141 -2.727 1 97.19 125 LEU A O 1
ATOM 974 N N . PRO A 1 126 ? 12.977 -18.906 -1.915 1 96.75 126 PRO A N 1
ATOM 975 C CA . PRO A 1 126 ? 13.203 -19.844 -0.817 1 96.75 126 PRO A CA 1
ATOM 976 C C . PRO A 1 126 ? 12.07 -19.844 0.209 1 96.75 126 PRO A C 1
ATOM 978 O O . PRO A 1 126 ? 11.219 -18.953 0.183 1 96.75 126 PRO A O 1
ATOM 981 N N . GLU A 1 127 ? 12.086 -20.766 1.094 1 97.38 127 GLU A N 1
ATOM 982 C CA . GLU A 1 127 ? 11.031 -20.953 2.084 1 97.38 127 GLU A CA 1
ATOM 983 C C . GLU A 1 127 ? 10.914 -19.734 3.002 1 97.38 127 GLU A C 1
ATOM 985 O O . GLU A 1 127 ? 9.82 -19.406 3.467 1 97.38 127 GLU A O 1
ATOM 990 N N . ASP A 1 128 ? 12.039 -19.031 3.221 1 97 128 ASP A N 1
ATOM 991 C CA . ASP A 1 128 ? 12.055 -17.953 4.203 1 97 128 ASP A CA 1
ATOM 992 C C . ASP A 1 128 ? 12.094 -16.594 3.52 1 97 128 ASP A C 1
ATOM 994 O O . ASP A 1 128 ? 12.531 -15.602 4.117 1 97 128 ASP A O 1
ATOM 998 N N . PHE A 1 129 ? 11.656 -16.578 2.225 1 97.5 129 PHE A N 1
ATOM 999 C CA . PHE A 1 129 ? 11.672 -15.281 1.567 1 97.5 129 PHE A CA 1
ATOM 1000 C C . PHE A 1 129 ? 10.727 -14.312 2.266 1 97.5 129 PHE A C 1
ATOM 1002 O O . PHE A 1 129 ? 9.727 -14.719 2.852 1 97.5 129 PHE A O 1
ATOM 1009 N N . ARG A 1 130 ? 11.031 -13.07 2.193 1 97.88 130 ARG A N 1
ATOM 1010 C CA . ARG A 1 130 ? 10.219 -12.023 2.797 1 97.88 130 ARG A CA 1
ATOM 1011 C C . ARG A 1 130 ? 9.242 -11.438 1.78 1 97.88 130 ARG A C 1
ATOM 1013 O O . ARG A 1 130 ? 9.633 -11.078 0.668 1 97.88 130 ARG A O 1
ATOM 1020 N N . LEU A 1 131 ? 7.961 -11.406 2.158 1 98.69 131 LEU A N 1
ATOM 1021 C CA . LEU A 1 131 ? 6.883 -10.844 1.355 1 98.69 131 LEU A CA 1
ATOM 1022 C C . LEU A 1 131 ? 6.363 -9.547 1.971 1 98.69 131 LEU A C 1
ATOM 1024 O O . LEU A 1 131 ? 6.18 -9.461 3.188 1 98.69 131 LEU A O 1
ATOM 1028 N N . TRP A 1 132 ? 6.133 -8.539 1.162 1 98.62 132 TRP A N 1
ATOM 1029 C CA . TRP A 1 132 ? 5.605 -7.25 1.602 1 98.62 132 TRP A CA 1
ATOM 1030 C C . TRP A 1 132 ? 4.207 -7.012 1.04 1 98.62 132 TRP A C 1
ATOM 1032 O O . TRP A 1 132 ? 3.957 -7.262 -0.142 1 98.62 132 TRP A O 1
ATOM 1042 N N . ALA A 1 133 ? 3.264 -6.586 1.867 1 98.88 133 ALA A N 1
ATOM 1043 C CA . ALA A 1 133 ? 2.076 -5.891 1.376 1 98.88 133 ALA A CA 1
ATOM 1044 C C . ALA A 1 133 ? 2.396 -4.441 1.021 1 98.88 133 ALA A C 1
ATOM 1046 O O . ALA A 1 133 ? 2.584 -3.607 1.908 1 98.88 133 ALA A O 1
ATOM 1047 N N . VAL A 1 134 ? 2.395 -4.117 -0.268 1 98.31 134 VAL A N 1
ATOM 1048 C CA . VAL A 1 134 ? 2.959 -2.818 -0.625 1 98.31 134 VAL A CA 1
ATOM 1049 C C . VAL A 1 134 ? 1.837 -1.852 -0.998 1 98.31 134 VAL A C 1
ATOM 1051 O O . VAL A 1 134 ? 2.033 -0.634 -0.997 1 98.31 134 VAL A O 1
ATOM 1054 N N . GLU A 1 135 ? 0.718 -2.396 -1.37 1 98.56 135 GLU A N 1
ATOM 1055 C CA . GLU A 1 135 ? -0.462 -1.604 -1.701 1 98.56 135 GLU A CA 1
ATOM 1056 C C . GLU A 1 135 ? -1.742 -2.314 -1.27 1 98.56 135 GLU A C 1
ATOM 1058 O O . GLU A 1 135 ? -1.909 -3.51 -1.517 1 98.56 135 GLU A O 1
ATOM 1063 N N . VAL A 1 136 ? -2.627 -1.553 -0.61 1 97.25 136 VAL A N 1
ATOM 1064 C CA . VAL A 1 136 ? -3.871 -2.133 -0.116 1 97.25 136 VAL A CA 1
ATOM 1065 C C . VAL A 1 136 ? -5.059 -1.302 -0.604 1 97.25 136 VAL A C 1
ATOM 1067 O O . VAL A 1 136 ? -4.988 -0.071 -0.638 1 97.25 136 VAL A O 1
ATOM 1070 N N . MET B 1 1 ? -9.852 -3.627 14.43 1 80.06 1 MET B N 1
ATOM 1071 C CA . MET B 1 1 ? -8.734 -3.033 13.703 1 80.06 1 MET B CA 1
ATOM 1072 C C . MET B 1 1 ? -7.859 -4.109 13.078 1 80.06 1 MET B C 1
ATOM 1074 O O . MET B 1 1 ? -7.746 -5.215 13.609 1 80.06 1 MET B O 1
ATOM 1078 N N . THR B 1 2 ? -7.434 -3.809 11.867 1 92.88 2 THR B N 1
ATOM 1079 C CA . THR B 1 2 ? -6.566 -4.75 11.164 1 92.88 2 THR B CA 1
ATOM 1080 C C . THR B 1 2 ? -5.117 -4.27 11.188 1 92.88 2 THR B C 1
ATOM 1082 O O . THR B 1 2 ? -4.797 -3.277 11.852 1 92.88 2 THR B O 1
ATOM 1085 N N . ARG B 1 3 ? -4.277 -5.004 10.578 1 97 3 ARG B N 1
ATOM 1086 C CA . ARG B 1 3 ? -2.871 -4.617 10.539 1 97 3 ARG B CA 1
ATOM 1087 C C . ARG B 1 3 ? -2.662 -3.396 9.648 1 97 3 ARG B C 1
ATOM 1089 O O . ARG B 1 3 ? -1.605 -2.766 9.688 1 97 3 ARG B O 1
ATOM 1096 N N . PHE B 1 4 ? -3.744 -2.936 8.906 1 98.62 4 PHE B N 1
ATOM 1097 C CA . PHE B 1 4 ? -3.529 -1.878 7.926 1 98.62 4 PHE B CA 1
ATOM 1098 C C . PHE B 1 4 ? -4.266 -0.607 8.328 1 98.62 4 PHE B C 1
ATOM 1100 O O . PHE B 1 4 ? -4.203 0.403 7.625 1 98.62 4 PHE B O 1
ATOM 1107 N N . ASP B 1 5 ? -5.043 -0.672 9.43 1 98.5 5 ASP B N 1
ATOM 1108 C CA . ASP B 1 5 ? -5.82 0.508 9.797 1 98.5 5 ASP B CA 1
ATOM 1109 C C . ASP B 1 5 ? -5.867 0.693 11.312 1 98.5 5 ASP B C 1
ATOM 1111 O O . ASP B 1 5 ? -5.445 -0.19 12.062 1 98.5 5 ASP B O 1
ATOM 1115 N N . ALA B 1 6 ? -6.297 1.892 11.688 1 98.56 6 ALA B N 1
ATOM 1116 C CA . ALA B 1 6 ? -6.441 2.262 13.094 1 98.56 6 ALA B CA 1
ATOM 1117 C C . ALA B 1 6 ? -7.484 3.361 13.266 1 98.56 6 ALA B C 1
ATOM 1119 O O . ALA B 1 6 ? -7.68 4.188 12.367 1 98.56 6 ALA B O 1
ATOM 1120 N N . ASP B 1 7 ? -8.125 3.408 14.461 1 98.06 7 ASP B N 1
ATOM 1121 C CA . ASP B 1 7 ? -9.164 4.418 14.633 1 98.06 7 ASP B CA 1
ATOM 1122 C C . ASP B 1 7 ? -9.039 5.102 15.992 1 98.06 7 ASP B C 1
ATOM 1124 O O . ASP B 1 7 ? -9.922 5.867 16.391 1 98.06 7 ASP B O 1
ATOM 1128 N N . SER B 1 8 ? -8.047 4.773 16.766 1 98.62 8 SER B N 1
ATOM 1129 C CA . SER B 1 8 ? -7.684 5.555 17.938 1 98.62 8 SER B CA 1
ATOM 1130 C C . SER B 1 8 ? -6.398 6.344 17.703 1 98.62 8 SER B C 1
ATOM 1132 O O . SER B 1 8 ? -5.574 5.957 16.875 1 98.62 8 SER B O 1
ATOM 1134 N N . GLU B 1 9 ? -6.266 7.352 18.406 1 98.62 9 GLU B N 1
ATOM 1135 C CA . GLU B 1 9 ? -5.094 8.203 18.25 1 98.62 9 GLU B CA 1
ATOM 1136 C C . GLU B 1 9 ? -3.803 7.41 18.391 1 98.62 9 GLU B C 1
ATOM 1138 O O . GLU B 1 9 ? -2.934 7.453 17.531 1 98.62 9 GLU B O 1
ATOM 1143 N N . ALA B 1 10 ? -3.705 6.676 19.469 1 98.69 10 ALA B N 1
ATOM 1144 C CA . ALA B 1 10 ? -2.48 5.926 19.734 1 98.69 10 ALA B CA 1
ATOM 1145 C C . ALA B 1 10 ? -2.203 4.918 18.625 1 98.69 10 ALA B C 1
ATOM 1147 O O . ALA B 1 10 ? -1.066 4.789 18.156 1 98.69 10 ALA B O 1
ATOM 1148 N N . ASP B 1 11 ? -3.225 4.246 18.188 1 98.69 11 ASP B N 1
ATOM 1149 C CA . ASP B 1 11 ? -3.047 3.219 17.156 1 98.69 11 ASP B CA 1
ATOM 1150 C C . ASP B 1 11 ? -2.732 3.842 15.805 1 98.69 11 ASP B C 1
ATOM 1152 O O . ASP B 1 11 ? -1.989 3.264 15.008 1 98.69 11 ASP B O 1
ATOM 1156 N N . ARG B 1 12 ? -3.307 5.02 15.539 1 98.88 12 ARG B N 1
ATOM 1157 C CA . ARG B 1 12 ? -2.998 5.707 14.289 1 98.88 12 ARG B CA 1
ATOM 1158 C C . ARG B 1 12 ? -1.539 6.152 14.25 1 98.88 12 ARG B C 1
ATOM 1160 O O . ARG B 1 12 ? -0.872 6.031 13.227 1 98.88 12 ARG B O 1
ATOM 1167 N N . ILE B 1 13 ? -1.127 6.637 15.352 1 98.94 13 ILE B N 1
ATOM 1168 C CA . ILE B 1 13 ? 0.266 7.062 15.438 1 98.94 13 ILE B CA 1
ATOM 1169 C C . ILE B 1 13 ? 1.187 5.863 15.211 1 98.94 13 ILE B C 1
ATOM 1171 O O . ILE B 1 13 ? 2.154 5.949 14.453 1 98.94 13 ILE B O 1
ATOM 1175 N N . ASP B 1 14 ? 0.89 4.742 15.82 1 98.69 14 ASP B N 1
ATOM 1176 C CA . ASP B 1 14 ? 1.668 3.525 15.609 1 98.69 14 ASP B CA 1
ATOM 1177 C C . ASP B 1 14 ? 1.635 3.104 14.141 1 98.69 14 ASP B C 1
ATOM 1179 O O . ASP B 1 14 ? 2.66 2.713 13.578 1 98.69 14 ASP B O 1
ATOM 1183 N N . LEU B 1 15 ? 0.485 3.148 13.562 1 98.88 15 LEU B N 1
ATOM 1184 C CA . LEU B 1 15 ? 0.308 2.766 12.164 1 98.88 15 LEU B CA 1
ATOM 1185 C C . LEU B 1 15 ? 1.188 3.613 11.25 1 98.88 15 LEU B C 1
ATOM 1187 O O . LEU B 1 15 ? 1.886 3.082 10.383 1 98.88 15 LEU B O 1
ATOM 1191 N N . VAL B 1 16 ? 1.145 4.898 11.484 1 98.94 16 VAL B N 1
ATOM 1192 C CA . VAL B 1 16 ? 1.902 5.809 10.633 1 98.94 16 VAL B CA 1
ATOM 1193 C C . VAL B 1 16 ? 3.398 5.578 10.828 1 98.94 16 VAL B C 1
ATOM 1195 O O . VAL B 1 16 ? 4.156 5.5 9.859 1 98.94 16 VAL B O 1
ATOM 1198 N N . ALA B 1 17 ? 3.789 5.445 12.031 1 98.69 17 ALA B N 1
ATOM 1199 C CA . ALA B 1 17 ? 5.203 5.207 12.305 1 98.69 17 ALA B CA 1
ATOM 1200 C C . ALA B 1 17 ? 5.68 3.914 11.648 1 98.69 17 ALA B C 1
ATOM 1202 O O . ALA B 1 17 ? 6.75 3.877 11.039 1 98.69 17 ALA B O 1
ATOM 1203 N N . ASP B 1 18 ? 4.91 2.854 11.797 1 98.5 18 ASP B N 1
ATOM 1204 C CA . ASP B 1 18 ? 5.25 1.573 11.18 1 98.5 18 ASP B CA 1
ATOM 1205 C C . ASP B 1 18 ? 5.281 1.682 9.656 1 98.5 18 ASP B C 1
ATOM 1207 O O . ASP B 1 18 ? 6.09 1.027 9 1 98.5 18 ASP B O 1
ATOM 1211 N N . THR B 1 19 ? 4.344 2.502 9.102 1 98.75 19 THR B N 1
ATOM 1212 C CA . THR B 1 19 ? 4.281 2.717 7.664 1 98.75 19 THR B CA 1
ATOM 1213 C C . THR B 1 19 ? 5.555 3.398 7.164 1 98.75 19 THR B C 1
ATOM 1215 O O . THR B 1 19 ? 6.145 2.969 6.168 1 98.75 19 THR B O 1
ATOM 1218 N N . VAL B 1 20 ? 5.98 4.375 7.867 1 98.44 20 VAL B N 1
ATOM 1219 C CA . VAL B 1 20 ? 7.195 5.113 7.527 1 98.44 20 VAL B CA 1
ATOM 1220 C C . VAL B 1 20 ? 8.406 4.195 7.648 1 98.44 20 VAL B C 1
ATOM 1222 O O . VAL B 1 20 ? 9.273 4.176 6.77 1 98.44 20 VAL B O 1
ATOM 1225 N N . ALA B 1 21 ? 8.477 3.441 8.688 1 97.75 21 ALA B N 1
ATOM 1226 C CA . ALA B 1 21 ? 9.594 2.518 8.898 1 97.75 21 ALA B CA 1
ATOM 1227 C C . ALA B 1 21 ? 9.664 1.488 7.773 1 97.75 21 ALA B C 1
ATOM 1229 O O . ALA B 1 21 ? 10.75 1.188 7.27 1 97.75 21 ALA B O 1
ATOM 1230 N N . ALA B 1 22 ? 8.562 0.928 7.434 1 97.44 22 ALA B N 1
ATOM 1231 C CA . ALA B 1 22 ? 8.508 -0.057 6.355 1 97.44 22 ALA B CA 1
ATOM 1232 C C . ALA B 1 22 ? 8.961 0.55 5.031 1 97.44 22 ALA B C 1
ATOM 1234 O O . ALA B 1 22 ? 9.695 -0.087 4.27 1 97.44 22 ALA B O 1
ATOM 1235 N N . HIS B 1 23 ? 8.508 1.73 4.762 1 97.19 23 HIS B N 1
ATOM 1236 C CA . HIS B 1 23 ? 8.93 2.461 3.57 1 97.19 23 HIS B CA 1
ATOM 1237 C C . HIS B 1 23 ? 10.453 2.58 3.504 1 97.19 23 HIS B C 1
ATOM 1239 O O . HIS B 1 23 ? 11.047 2.375 2.445 1 97.19 23 HIS B O 1
ATOM 1245 N N . ARG B 1 24 ? 11.008 2.93 4.562 1 96.19 24 ARG B N 1
ATOM 1246 C CA . ARG B 1 24 ? 12.453 3.086 4.613 1 96.19 24 ARG B CA 1
ATOM 1247 C C . ARG B 1 24 ? 13.156 1.748 4.406 1 96.19 24 ARG B C 1
ATOM 1249 O O . ARG B 1 24 ? 14.141 1.667 3.67 1 96.19 24 ARG B O 1
ATOM 1256 N N . GLU B 1 25 ? 12.641 0.758 5.102 1 95.31 25 GLU B N 1
ATOM 1257 C CA . GLU B 1 25 ? 13.242 -0.565 4.973 1 95.31 25 GLU B CA 1
ATOM 1258 C C . GLU B 1 25 ? 13.188 -1.059 3.527 1 95.31 25 GLU B C 1
ATOM 1260 O O . GLU B 1 25 ? 14.156 -1.64 3.029 1 95.31 25 GLU B O 1
ATOM 1265 N N . ARG B 1 26 ? 12.109 -0.832 2.816 1 95.25 26 ARG B N 1
ATOM 1266 C CA . ARG B 1 26 ? 11.906 -1.279 1.443 1 95.25 26 ARG B CA 1
ATOM 1267 C C . ARG B 1 26 ? 12.633 -0.37 0.457 1 95.25 26 ARG B C 1
ATOM 1269 O O . ARG B 1 26 ? 12.773 -0.712 -0.718 1 95.25 26 ARG B O 1
ATOM 1276 N N . ASP B 1 27 ? 12.984 0.77 0.957 1 93.94 27 ASP B N 1
ATOM 1277 C CA . ASP B 1 27 ? 13.539 1.809 0.096 1 93.94 27 ASP B CA 1
ATOM 1278 C C . ASP B 1 27 ? 12.586 2.145 -1.048 1 93.94 27 ASP B C 1
ATOM 1280 O O . ASP B 1 27 ? 12.992 2.188 -2.211 1 93.94 27 ASP B O 1
ATOM 1284 N N . SER B 1 28 ? 11.266 2.246 -0.702 1 95.06 28 SER B N 1
ATOM 1285 C CA . SER B 1 28 ? 10.25 2.574 -1.694 1 95.06 28 SER B CA 1
ATOM 1286 C C . SER B 1 28 ? 10.25 4.062 -2.014 1 95.06 28 SER B C 1
ATOM 1288 O O . SER B 1 28 ? 10.859 4.859 -1.299 1 95.06 28 SER B O 1
ATOM 1290 N N . GLN B 1 29 ? 9.625 4.453 -3.068 1 96.38 29 GLN B N 1
ATOM 1291 C CA . GLN B 1 29 ? 9.609 5.852 -3.482 1 96.38 29 GLN B CA 1
ATOM 1292 C C . GLN B 1 29 ? 8.859 6.719 -2.471 1 96.38 29 GLN B C 1
ATOM 1294 O O . GLN B 1 29 ? 9.258 7.852 -2.201 1 96.38 29 GLN B O 1
ATOM 1299 N N . PHE B 1 30 ? 7.742 6.242 -1.9 1 98.44 30 PHE B N 1
ATOM 1300 C CA . PHE B 1 30 ? 6.957 6.93 -0.882 1 98.44 30 PHE B CA 1
ATOM 1301 C C . PHE B 1 30 ? 6.02 5.957 -0.174 1 98.44 30 PHE B C 1
ATOM 1303 O O . PHE B 1 30 ? 5.867 4.812 -0.604 1 98.44 30 PHE B O 1
ATOM 1310 N N . CYS B 1 31 ? 5.457 6.359 0.899 1 98.75 31 CYS B N 1
ATOM 1311 C CA . CYS B 1 31 ? 4.32 5.707 1.534 1 98.75 31 CYS B CA 1
ATOM 1312 C C . CYS B 1 31 ? 3.145 6.668 1.666 1 98.75 31 CYS B C 1
ATOM 1314 O O . CYS B 1 31 ? 3.326 7.887 1.619 1 98.75 31 CYS B O 1
ATOM 1316 N N . THR B 1 32 ? 1.943 6.152 1.759 1 98.88 32 THR B N 1
ATOM 1317 C CA . THR B 1 32 ? 0.731 6.961 1.808 1 98.88 32 THR B CA 1
ATOM 1318 C C . THR B 1 32 ? -0.231 6.43 2.867 1 98.88 32 THR B C 1
ATOM 1320 O O . THR B 1 32 ? -0.44 5.219 2.971 1 98.88 32 THR B O 1
ATOM 1323 N N . VAL B 1 33 ? -0.772 7.301 3.658 1 98.88 33 VAL B N 1
ATOM 1324 C CA . VAL B 1 33 ? -1.909 7.008 4.523 1 98.88 33 VAL B CA 1
ATOM 1325 C C . VAL B 1 33 ? -3.115 7.84 4.094 1 98.88 33 VAL B C 1
ATOM 1327 O O . VAL B 1 33 ? -2.957 8.938 3.559 1 98.88 33 VAL B O 1
ATOM 1330 N N . GLU B 1 34 ? -4.305 7.254 4.312 1 98.56 34 GLU B N 1
ATOM 1331 C CA . GLU B 1 34 ? -5.535 7.871 3.838 1 98.56 34 GLU B CA 1
ATOM 1332 C C . GLU B 1 34 ? -6.684 7.648 4.82 1 98.56 34 GLU B C 1
ATOM 1334 O O . GLU B 1 34 ? -6.836 6.555 5.367 1 98.56 34 GLU B O 1
ATOM 1339 N N . ALA B 1 35 ? -7.465 8.688 4.996 1 98.12 35 ALA B N 1
ATOM 1340 C CA . ALA B 1 35 ? -8.672 8.531 5.809 1 98.12 35 ALA B CA 1
ATOM 1341 C C . ALA B 1 35 ? -9.711 7.688 5.078 1 98.12 35 ALA B C 1
ATOM 1343 O O . ALA B 1 35 ? -9.789 7.707 3.85 1 98.12 35 ALA B O 1
ATOM 1344 N N . ALA B 1 36 ? -10.508 6.977 5.836 1 94.44 36 ALA B N 1
ATOM 1345 C CA . ALA B 1 36 ? -11.539 6.137 5.246 1 94.44 36 ALA B CA 1
ATOM 1346 C C . ALA B 1 36 ? -12.656 6.98 4.629 1 94.44 36 ALA B C 1
ATOM 1348 O O . ALA B 1 36 ? -13.211 6.621 3.59 1 94.44 36 ALA B O 1
ATOM 1349 N N . ASP B 1 37 ? -12.875 8.062 5.34 1 86.75 37 ASP B N 1
ATOM 1350 C CA . ASP B 1 37 ? -14 8.891 4.91 1 86.75 37 ASP B CA 1
ATOM 1351 C C . ASP B 1 37 ? -13.578 10.352 4.762 1 86.75 37 ASP B C 1
ATOM 1353 O O . ASP B 1 37 ? -12.617 10.789 5.391 1 86.75 37 ASP B O 1
ATOM 1357 N N . ASP B 1 38 ? -14.336 10.953 3.846 1 78.19 38 ASP B N 1
ATOM 1358 C CA . ASP B 1 38 ? -14.266 12.414 3.801 1 78.19 38 ASP B CA 1
ATOM 1359 C C . ASP B 1 38 ? -15.172 13.039 4.855 1 78.19 38 ASP B C 1
ATOM 1361 O O . ASP B 1 38 ? -16.312 12.594 5.055 1 78.19 38 ASP B O 1
ATOM 1365 N N . PRO B 1 39 ? -14.617 13.969 5.434 1 73.44 39 PRO B N 1
ATOM 1366 C CA . PRO B 1 39 ? -15.43 14.562 6.496 1 73.44 39 PRO B CA 1
ATOM 1367 C C . PRO B 1 39 ? -16.734 15.164 5.973 1 73.44 39 PRO B C 1
ATOM 1369 O O . PRO B 1 39 ? -17.703 15.281 6.723 1 73.44 39 PRO B O 1
ATOM 1372 N N . SER B 1 40 ? -16.672 15.664 4.766 1 70.94 40 SER B N 1
ATOM 1373 C CA . SER B 1 40 ? -17.859 16.312 4.223 1 70.94 40 SER B CA 1
ATOM 1374 C C . SER B 1 40 ? -18.906 15.281 3.797 1 70.94 40 SER B C 1
ATOM 1376 O O . SER B 1 40 ? -20.062 15.633 3.57 1 70.94 40 SER B O 1
ATOM 1378 N N . ASP B 1 41 ? -18.625 14.078 3.803 1 68.69 41 ASP B N 1
ATOM 1379 C CA . ASP B 1 41 ? -19.453 12.992 3.312 1 68.69 41 ASP B CA 1
ATOM 1380 C C . ASP B 1 41 ? -19.938 13.266 1.889 1 68.69 41 ASP B C 1
ATOM 1382 O O . ASP B 1 41 ? -20.875 12.617 1.41 1 68.69 41 ASP B O 1
ATOM 1386 N N . ASP B 1 42 ? -19.391 14.305 1.346 1 69.19 42 ASP B N 1
ATOM 1387 C CA . ASP B 1 42 ? -19.672 14.602 -0.052 1 69.19 42 ASP B CA 1
ATOM 1388 C C . ASP B 1 42 ? -18.984 13.609 -0.983 1 69.19 42 ASP B C 1
ATOM 1390 O O . ASP B 1 42 ? -17.75 13.523 -1.004 1 69.19 42 ASP B O 1
ATOM 1394 N N . PRO B 1 43 ? -19.75 12.828 -1.731 1 70.38 43 PRO B N 1
ATOM 1395 C CA . PRO B 1 43 ? -19.156 11.805 -2.598 1 70.38 43 PRO B CA 1
ATOM 1396 C C . PRO B 1 43 ? -18.234 12.383 -3.66 1 70.38 43 PRO B C 1
ATOM 1398 O O . PRO B 1 43 ? -17.438 11.648 -4.262 1 70.38 43 PRO B O 1
ATOM 1401 N N . GLU B 1 44 ? -18.375 13.695 -3.781 1 67.69 44 GLU B N 1
ATOM 1402 C CA . GLU B 1 44 ? -17.547 14.336 -4.789 1 67.69 44 GLU B CA 1
ATOM 1403 C C . GLU B 1 44 ? -16.109 14.5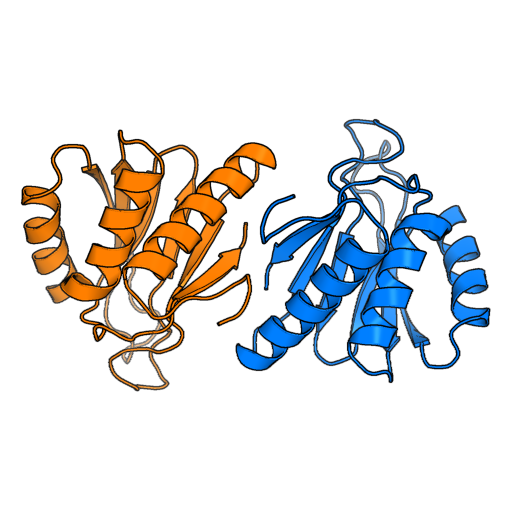23 -4.281 1 67.69 44 GLU B C 1
ATOM 1405 O O . GLU B 1 44 ? -15.188 14.734 -5.07 1 67.69 44 GLU B O 1
ATOM 1410 N N . PHE B 1 45 ? -16.078 14.391 -2.932 1 71.75 45 PHE B N 1
ATOM 1411 C CA . PHE B 1 45 ? -14.75 14.625 -2.367 1 71.75 45 PHE B CA 1
ATOM 1412 C C . PHE B 1 45 ? -14.07 13.305 -2.018 1 71.75 45 PHE B C 1
ATOM 1414 O O . PHE B 1 45 ? -14.719 12.375 -1.536 1 71.75 45 PHE B O 1
ATOM 1421 N N . LEU B 1 46 ? -12.82 13.25 -2.412 1 82.5 46 LEU B N 1
ATOM 1422 C CA . LEU B 1 46 ? -12.008 12.102 -2.02 1 82.5 46 LEU B CA 1
ATOM 1423 C C . LEU B 1 46 ? -11.484 12.266 -0.595 1 82.5 46 LEU B C 1
ATOM 1425 O O . LEU B 1 46 ? -11.281 13.391 -0.13 1 82.5 46 LEU B O 1
ATOM 1429 N N . PRO B 1 47 ? -11.414 11.219 0.076 1 91.94 47 PRO B N 1
ATOM 1430 C CA . PRO B 1 47 ? -10.852 11.305 1.424 1 91.94 47 PRO B CA 1
ATOM 1431 C C . PRO B 1 47 ? -9.453 11.922 1.436 1 91.94 47 PRO B C 1
ATOM 1433 O O . PRO B 1 47 ? -8.695 11.766 0.474 1 91.94 47 PRO B O 1
ATOM 1436 N N . PRO B 1 48 ? -9.172 12.656 2.5 1 95.81 48 PRO B N 1
ATOM 1437 C CA . PRO B 1 48 ? -7.828 13.242 2.566 1 95.81 48 PRO B CA 1
ATOM 1438 C C . PRO B 1 48 ? -6.73 12.195 2.729 1 95.81 48 PRO B C 1
ATOM 1440 O O . PRO B 1 48 ? -6.977 11.117 3.271 1 95.81 48 PRO B O 1
ATOM 1443 N N . TRP B 1 49 ? -5.539 12.562 2.285 1 97.88 49 TRP B N 1
ATOM 1444 C CA . TRP B 1 49 ? -4.371 11.68 2.322 1 97.88 49 TRP B CA 1
ATOM 1445 C C . TRP B 1 49 ? -3.107 12.469 2.65 1 97.88 49 TRP B C 1
ATOM 1447 O O . TRP B 1 49 ? -3.08 13.695 2.512 1 97.88 49 TRP B O 1
ATOM 1457 N N . VAL B 1 50 ? -2.133 11.758 3.201 1 98.88 50 VAL B N 1
ATOM 1458 C CA . VAL B 1 50 ? -0.783 12.266 3.412 1 98.88 50 VAL B CA 1
ATOM 1459 C C . VAL B 1 50 ? 0.238 11.266 2.881 1 98.88 50 VAL B C 1
ATOM 1461 O O . VAL B 1 50 ? 0.117 10.062 3.121 1 98.88 50 VAL B O 1
ATOM 1464 N N . GLN B 1 51 ? 1.157 11.742 2.133 1 98.94 51 GLN B N 1
ATOM 1465 C CA . GLN B 1 51 ? 2.26 10.938 1.615 1 98.94 51 GLN B CA 1
ATOM 1466 C C . GLN B 1 51 ? 3.586 11.352 2.244 1 98.94 51 GLN B C 1
ATOM 1468 O O . GLN B 1 51 ? 3.783 12.523 2.572 1 98.94 51 GLN B O 1
ATOM 1473 N N . PHE B 1 52 ? 4.484 10.398 2.396 1 98.88 52 PHE B N 1
ATOM 1474 C CA . PHE B 1 52 ? 5.793 10.656 2.988 1 98.88 52 PHE B CA 1
ATOM 1475 C C . PHE B 1 52 ? 6.898 10.016 2.154 1 98.88 52 PHE B C 1
ATOM 1477 O O . PHE B 1 52 ? 6.773 8.867 1.729 1 98.88 52 PHE B O 1
ATOM 1484 N N . ALA B 1 53 ? 7.945 10.734 1.929 1 97.75 53 ALA B N 1
ATOM 1485 C CA . ALA B 1 53 ? 9.156 10.227 1.282 1 97.75 53 ALA B CA 1
ATOM 1486 C C . ALA B 1 53 ? 10.375 11.031 1.693 1 97.75 53 ALA B C 1
ATOM 1488 O O . ALA B 1 53 ? 10.406 12.258 1.535 1 97.75 53 ALA B O 1
ATOM 1489 N N . ASP B 1 54 ? 11.367 10.312 2.262 1 92.38 54 ASP B N 1
ATOM 1490 C CA . ASP B 1 54 ? 12.688 10.906 2.488 1 92.38 54 ASP B CA 1
ATOM 1491 C C . ASP B 1 54 ? 12.586 12.18 3.316 1 92.38 54 ASP B C 1
ATOM 1493 O O . ASP B 1 54 ? 13.109 13.227 2.924 1 92.38 54 ASP B O 1
ATOM 1497 N N . GLY B 1 55 ? 11.758 12.188 4.297 1 97.38 55 GLY B N 1
ATOM 1498 C CA . GLY B 1 55 ? 11.703 13.281 5.25 1 97.38 55 GLY B CA 1
ATOM 1499 C C . GLY B 1 55 ? 10.742 14.383 4.836 1 97.38 55 GLY B C 1
ATOM 1500 O O . GLY B 1 55 ? 10.695 15.445 5.465 1 97.38 55 GLY B O 1
ATOM 1501 N N . THR B 1 56 ? 9.992 14.203 3.773 1 98.69 56 THR B N 1
ATOM 1502 C CA . THR B 1 56 ? 9.062 15.211 3.289 1 98.69 56 THR B CA 1
ATOM 1503 C C . THR B 1 56 ? 7.641 14.656 3.234 1 98.69 56 THR B C 1
ATOM 1505 O O . THR B 1 56 ? 7.422 13.547 2.752 1 98.69 56 THR B O 1
ATOM 1508 N N . LEU B 1 57 ? 6.734 15.43 3.734 1 98.94 57 LEU B N 1
ATOM 1509 C CA . LEU B 1 57 ? 5.316 15.117 3.617 1 98.94 57 LEU B CA 1
ATOM 1510 C C . LEU B 1 57 ? 4.691 15.859 2.439 1 98.94 57 LEU B C 1
ATOM 1512 O O . LEU B 1 57 ? 5.078 16.984 2.137 1 98.94 57 LEU B O 1
ATOM 1516 N N . ASN B 1 58 ? 3.793 15.219 1.795 1 98.88 58 ASN B N 1
ATOM 1517 C CA . ASN B 1 58 ? 2.969 15.773 0.727 1 98.88 58 ASN B CA 1
ATOM 1518 C C . ASN B 1 58 ? 1.482 15.688 1.063 1 98.88 58 ASN B C 1
ATOM 1520 O O . ASN B 1 58 ? 0.99 14.633 1.462 1 98.88 58 ASN B O 1
ATOM 1524 N N . LEU B 1 59 ? 0.774 16.781 0.997 1 98.44 59 LEU B N 1
ATOM 1525 C CA . LEU B 1 59 ? -0.652 16.797 1.302 1 98.44 59 LEU B CA 1
ATOM 1526 C C . LEU B 1 59 ? -1.357 17.906 0.529 1 98.44 59 LEU B C 1
ATOM 1528 O O . LEU B 1 59 ? -0.712 18.828 0.043 1 98.44 59 LEU B O 1
ATOM 1532 N N . ASP B 1 60 ? -2.629 17.781 0.371 1 96.06 60 ASP B N 1
ATOM 1533 C CA . ASP B 1 60 ? -3.459 18.781 -0.293 1 96.06 60 ASP B CA 1
ATOM 1534 C C . ASP B 1 60 ? -4.344 19.516 0.712 1 96.06 60 ASP B C 1
ATOM 1536 O O . ASP B 1 60 ? -4.879 18.906 1.64 1 96.06 60 ASP B O 1
ATOM 1540 N N . CYS B 1 61 ? -4.48 20.766 0.433 1 95.56 61 CYS B N 1
ATOM 1541 C CA . CYS B 1 61 ? -5.27 21.594 1.344 1 95.56 61 CYS B CA 1
ATOM 1542 C C . CYS B 1 61 ? -6.168 22.547 0.572 1 95.56 61 CYS B C 1
ATOM 1544 O O . CYS B 1 61 ? -5.75 23.125 -0.439 1 95.56 61 CYS B O 1
ATOM 1546 N N . THR B 1 62 ? -7.316 22.672 1.04 1 92.31 62 THR B N 1
ATOM 1547 C CA . THR B 1 62 ? -8.117 23.844 0.68 1 92.31 62 THR B CA 1
ATOM 1548 C C . THR B 1 62 ? -7.594 25.094 1.381 1 92.31 62 THR B C 1
ATOM 1550 O O . THR B 1 62 ? -6.699 25.016 2.223 1 92.31 62 THR B O 1
ATOM 1553 N N . GLN B 1 63 ? -8.25 26.25 1.013 1 92.44 63 GLN B N 1
ATOM 1554 C CA . GLN B 1 63 ? -7.777 27.5 1.612 1 92.44 63 GLN B CA 1
ATOM 1555 C C . GLN B 1 63 ? -7.988 27.5 3.123 1 92.44 63 GLN B C 1
ATOM 1557 O O . GLN B 1 63 ? -7.066 27.812 3.883 1 92.44 63 GLN B O 1
ATOM 1562 N N . PRO B 1 64 ? -9.164 27.156 3.562 1 94.31 64 PRO B N 1
ATOM 1563 C CA . PRO B 1 64 ? -9.328 27.094 5.016 1 94.31 64 PRO B CA 1
ATOM 1564 C C . PRO B 1 64 ? -8.367 26.109 5.684 1 94.31 64 PRO B C 1
ATOM 1566 O O . PRO B 1 64 ? -7.879 26.375 6.785 1 94.31 64 PRO B O 1
ATOM 1569 N N . GLU B 1 65 ? -8.07 25.078 5.055 1 96.69 65 GLU B N 1
ATOM 1570 C CA . GLU B 1 65 ? -7.16 24.078 5.594 1 96.69 65 GLU B CA 1
ATOM 1571 C C . GLU B 1 65 ? -5.727 24.609 5.641 1 96.69 65 GLU B C 1
ATOM 1573 O O . GLU B 1 65 ? -4.957 24.25 6.535 1 96.69 65 GLU B O 1
ATOM 1578 N N . LEU B 1 66 ? -5.398 25.438 4.734 1 98.06 66 LEU B N 1
ATOM 1579 C CA . LEU B 1 66 ? -4.07 26.047 4.746 1 98.06 66 LEU B CA 1
ATOM 1580 C C . LEU B 1 66 ? -3.869 26.891 5.996 1 98.06 66 LEU B C 1
ATOM 1582 O O . LEU B 1 66 ? -2.785 26.891 6.586 1 98.06 66 LEU B O 1
ATOM 1586 N N . ASP B 1 67 ? -4.867 27.594 6.312 1 97.69 67 ASP B N 1
ATOM 1587 C CA . ASP B 1 67 ? -4.797 28.391 7.531 1 97.69 67 ASP B CA 1
ATOM 1588 C C . ASP B 1 67 ? -4.609 27.5 8.758 1 97.69 67 ASP B C 1
ATOM 1590 O O . ASP B 1 67 ? -3.771 27.797 9.617 1 97.69 67 ASP B O 1
ATOM 1594 N N . ALA B 1 68 ? -5.375 26.453 8.789 1 98.5 68 ALA B N 1
ATOM 1595 C CA . ALA B 1 68 ? -5.273 25.5 9.898 1 98.5 68 ALA B CA 1
ATOM 1596 C C . ALA B 1 68 ? -3.893 24.859 9.93 1 98.5 68 ALA B C 1
ATOM 1598 O O . ALA B 1 68 ? -3.334 24.625 11.008 1 98.5 68 ALA B O 1
ATOM 1599 N N . LEU B 1 69 ? -3.371 24.562 8.797 1 98.88 69 LEU B N 1
ATOM 1600 C CA . LEU B 1 69 ? -2.043 23.969 8.719 1 98.88 69 LEU B CA 1
ATOM 1601 C C . LEU B 1 69 ? -0.987 24.922 9.273 1 98.88 69 LEU B C 1
ATOM 1603 O O . LEU B 1 69 ? -0.085 24.5 10 1 98.88 69 LEU B O 1
ATOM 1607 N N . SER B 1 70 ? -1.127 26.141 8.922 1 98.31 70 SER B N 1
ATOM 1608 C CA . SER B 1 70 ? -0.19 27.141 9.422 1 98.31 70 SER B CA 1
ATOM 1609 C C . SER B 1 70 ? -0.2 27.203 10.945 1 98.31 70 SER B C 1
ATOM 1611 O O . SER B 1 70 ? 0.857 27.25 11.578 1 98.31 70 SER B O 1
ATOM 1613 N N . ASP B 1 71 ? -1.363 27.172 11.438 1 98.44 71 ASP B N 1
ATOM 1614 C CA . ASP B 1 71 ? -1.491 27.172 12.891 1 98.44 71 ASP B CA 1
ATOM 1615 C C . ASP B 1 71 ? -0.835 25.938 13.5 1 98.44 71 ASP B C 1
ATOM 1617 O O . ASP B 1 71 ? -0.136 26.031 14.516 1 98.44 71 ASP B O 1
ATOM 1621 N N . LEU B 1 72 ? -1.081 24.828 12.938 1 98.81 72 LEU B N 1
ATOM 1622 C CA . LEU B 1 72 ? -0.527 23.578 13.43 1 98.81 72 LEU B CA 1
ATOM 1623 C C . LEU B 1 72 ? 0.997 23.594 13.375 1 98.81 72 LEU B C 1
ATOM 1625 O O . LEU B 1 72 ? 1.661 23.203 14.336 1 98.81 72 LEU B O 1
ATOM 1629 N N . LEU B 1 73 ? 1.525 24.078 12.305 1 98.75 73 LEU B N 1
ATOM 1630 C CA . LEU B 1 73 ? 2.971 24.141 12.117 1 98.75 73 LEU B CA 1
ATOM 1631 C C . LEU B 1 73 ? 3.625 25.016 13.172 1 98.75 73 LEU B C 1
ATOM 1633 O O . LEU B 1 73 ? 4.773 24.781 13.562 1 98.75 73 LEU B O 1
ATOM 1637 N N . GLY B 1 74 ? 2.891 25.953 13.594 1 98.25 74 GLY B N 1
ATOM 1638 C CA . GLY B 1 74 ? 3.391 26.797 14.672 1 98.25 74 GLY B CA 1
ATOM 1639 C C . GLY B 1 74 ? 3.707 26.016 15.938 1 98.25 74 GLY B C 1
ATOM 1640 O O . GLY B 1 74 ? 4.539 26.438 16.75 1 98.25 74 GLY B O 1
ATOM 1641 N N . ARG B 1 75 ? 3.107 24.875 16.141 1 98.06 75 ARG B N 1
ATOM 1642 C CA . ARG B 1 75 ? 3.285 24.047 17.328 1 98.06 75 ARG B CA 1
ATOM 1643 C C . ARG B 1 75 ? 4.277 22.922 17.062 1 98.06 75 ARG B C 1
ATOM 1645 O O . ARG B 1 75 ? 4.641 22.188 17.984 1 98.06 75 ARG B O 1
ATOM 1652 N N . TYR B 1 76 ? 4.688 22.781 15.859 1 97.94 76 TYR B N 1
ATOM 1653 C CA . TYR B 1 76 ? 5.598 21.719 15.453 1 97.94 76 TYR B CA 1
ATOM 1654 C C . TYR B 1 76 ? 6.852 22.281 14.805 1 97.94 76 TYR B C 1
ATOM 1656 O O . TYR B 1 76 ? 6.988 22.266 13.578 1 97.94 76 TYR B O 1
ATOM 1664 N N . GLY B 1 77 ? 7.801 22.672 15.516 1 96.62 77 GLY B N 1
ATOM 1665 C CA . GLY B 1 77 ? 8.969 23.422 15.086 1 96.62 77 GLY B CA 1
ATOM 1666 C C . GLY B 1 77 ? 9.852 22.641 14.125 1 96.62 77 GLY B C 1
ATOM 1667 O O . GLY B 1 77 ? 10.594 23.234 13.336 1 96.62 77 GLY B O 1
ATOM 1668 N N . ALA B 1 78 ? 9.797 21.344 14.133 1 98.12 78 ALA B N 1
ATOM 1669 C CA . ALA B 1 78 ? 10.648 20.5 13.297 1 98.12 78 ALA B CA 1
ATOM 1670 C C . ALA B 1 78 ? 10.062 20.344 11.898 1 98.12 78 ALA B C 1
ATOM 1672 O O . ALA B 1 78 ? 10.633 19.656 11.047 1 98.12 78 ALA B O 1
ATOM 1673 N N . PHE B 1 79 ? 8.938 20.969 11.641 1 98.81 79 PHE B N 1
ATOM 1674 C CA . PHE B 1 79 ? 8.219 20.859 10.375 1 98.81 79 PHE B CA 1
ATOM 1675 C C . PHE B 1 79 ? 8.086 22.219 9.703 1 98.81 79 PHE B C 1
ATOM 1677 O O . PHE B 1 79 ? 7.629 23.188 10.32 1 98.81 79 PHE B O 1
ATOM 1684 N N . THR B 1 80 ? 8.445 22.297 8.406 1 98.69 80 THR B N 1
ATOM 1685 C CA . THR B 1 80 ? 8.414 23.547 7.664 1 98.69 80 THR B CA 1
ATOM 1686 C C . THR B 1 80 ? 7.906 23.328 6.242 1 98.69 80 THR B C 1
ATOM 1688 O O . THR B 1 80 ? 8.266 22.328 5.602 1 98.69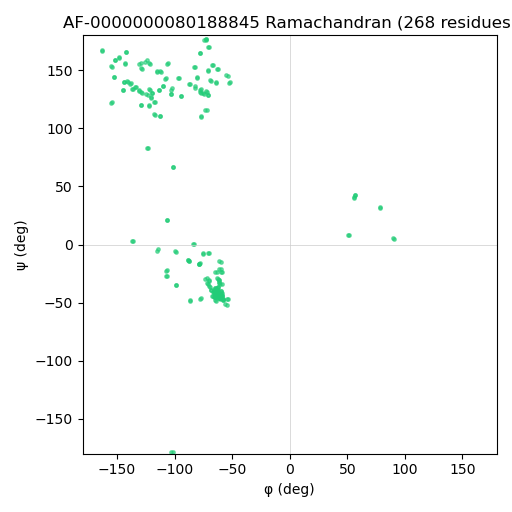 80 THR B O 1
ATOM 1691 N N . VAL B 1 81 ? 7.102 24.234 5.77 1 98.81 81 VAL B N 1
ATOM 1692 C CA . VAL B 1 81 ? 6.633 24.141 4.391 1 98.81 81 VAL B CA 1
ATOM 1693 C C . VAL B 1 81 ? 7.777 24.453 3.43 1 98.81 81 VAL B C 1
ATOM 1695 O O . VAL B 1 81 ? 8.414 25.5 3.535 1 98.81 81 VAL B O 1
ATOM 1698 N N . SER B 1 82 ? 7.965 23.578 2.504 1 98.31 82 SER B N 1
ATOM 1699 C CA . SER B 1 82 ? 9.055 23.797 1.558 1 98.31 82 SER B CA 1
ATOM 1700 C C . SER B 1 82 ? 8.531 24.219 0.19 1 98.31 82 SER B C 1
ATOM 1702 O O . SER B 1 82 ? 9.242 24.844 -0.59 1 98.31 82 SER B O 1
ATOM 1704 N N . GLU B 1 83 ? 7.336 23.797 -0.086 1 98.44 83 GLU B N 1
ATOM 1705 C CA . GLU B 1 83 ? 6.758 24.125 -1.388 1 98.44 83 GLU B CA 1
ATOM 1706 C C . GLU B 1 83 ? 5.234 24.172 -1.321 1 98.44 83 GLU B C 1
ATOM 1708 O O . GLU B 1 83 ? 4.617 23.406 -0.579 1 98.44 83 GLU B O 1
ATOM 1713 N N . ARG B 1 84 ? 4.645 25.078 -2.074 1 97.75 84 ARG B N 1
ATOM 1714 C CA . ARG B 1 84 ? 3.209 25.156 -2.334 1 97.75 84 ARG B CA 1
ATOM 1715 C C . ARG B 1 84 ? 2.926 25.234 -3.828 1 97.75 84 ARG B C 1
ATOM 1717 O O . ARG B 1 84 ? 3.576 26 -4.543 1 97.75 84 ARG B O 1
ATOM 1724 N N . THR B 1 85 ? 2.051 24.406 -4.207 1 97.31 85 THR B N 1
ATOM 1725 C CA . THR B 1 85 ? 1.633 24.438 -5.605 1 97.31 85 THR B CA 1
ATOM 1726 C C . THR B 1 85 ? 0.112 24.5 -5.711 1 97.31 85 THR B C 1
ATOM 1728 O O . THR B 1 85 ? -0.577 23.562 -5.297 1 97.31 85 THR B O 1
ATOM 1731 N N . THR B 1 86 ? -0.318 25.562 -6.324 1 94.19 86 THR B N 1
ATOM 1732 C CA . THR B 1 86 ? -1.76 25.641 -6.527 1 94.19 86 THR B CA 1
ATOM 1733 C C . THR B 1 86 ? -2.219 24.656 -7.598 1 94.19 86 THR B C 1
ATOM 1735 O O . THR B 1 86 ? -1.568 24.516 -8.633 1 94.19 86 THR B O 1
ATOM 1738 N N . VAL B 1 87 ? -3.264 23.938 -7.227 1 88.62 87 VAL B N 1
ATOM 1739 C CA . VAL B 1 87 ? -3.852 23 -8.18 1 88.62 87 VAL B CA 1
ATOM 1740 C C . VAL B 1 87 ? -5.246 23.469 -8.578 1 88.62 87 VAL B C 1
ATOM 1742 O O . VAL B 1 87 ? -6.164 23.484 -7.754 1 88.62 87 VAL B O 1
ATOM 1745 N N . ASP B 1 88 ? -5.355 23.875 -9.781 1 83.94 88 ASP B N 1
ATOM 1746 C CA . ASP B 1 88 ? -6.648 24.344 -10.273 1 83.94 88 ASP B CA 1
ATOM 1747 C C . ASP B 1 88 ? -7.637 23.188 -10.398 1 83.94 88 ASP B C 1
ATOM 1749 O O . ASP B 1 88 ? -7.262 22.078 -10.789 1 83.94 88 ASP B O 1
ATOM 1753 N N . PRO B 1 89 ? -8.859 23.547 -10.031 1 79.25 89 PRO B N 1
ATOM 1754 C CA . PRO B 1 89 ? -9.844 22.484 -10.18 1 79.25 89 PRO B CA 1
ATOM 1755 C C . PRO B 1 89 ? -10.055 22.062 -11.633 1 79.25 89 PRO B C 1
ATOM 1757 O O . PRO B 1 89 ? -9.945 22.906 -12.531 1 79.25 89 PRO B O 1
ATOM 1760 N N . GLU B 1 90 ? -10.195 20.781 -11.789 1 72 90 GLU B N 1
ATOM 1761 C CA . GLU B 1 90 ? -10.469 20.328 -13.148 1 72 90 GLU B CA 1
ATOM 1762 C C . GLU B 1 90 ? -11.898 20.656 -13.562 1 72 90 GLU B C 1
ATOM 1764 O O . GLU B 1 90 ? -12.203 20.75 -14.75 1 72 90 GLU B O 1
ATOM 1769 N N . THR B 1 91 ? -12.766 20.703 -12.648 1 73.19 91 THR B N 1
ATOM 1770 C CA . THR B 1 91 ? -14.148 21.062 -12.922 1 73.19 91 THR B CA 1
ATOM 1771 C C . THR B 1 91 ? -14.586 22.25 -12.055 1 73.19 91 THR B C 1
ATOM 1773 O O . THR B 1 91 ? -13.938 22.562 -11.055 1 73.19 91 THR B O 1
ATOM 1776 N N . ALA B 1 92 ? -15.594 22.891 -12.5 1 69.81 92 ALA B N 1
ATOM 1777 C CA . ALA B 1 92 ? -16.141 24.047 -11.797 1 69.81 92 ALA B CA 1
ATOM 1778 C C . ALA B 1 92 ? -16.641 23.641 -10.406 1 69.81 92 ALA B C 1
ATOM 1780 O O . ALA B 1 92 ? -16.703 24.469 -9.5 1 69.81 92 ALA B O 1
ATOM 1781 N N . GLU B 1 93 ? -16.922 22.359 -10.195 1 68.88 93 GLU B N 1
ATOM 1782 C CA . GLU B 1 93 ? -17.516 21.875 -8.953 1 68.88 93 GLU B CA 1
ATOM 1783 C C . GLU B 1 93 ? -16.453 21.531 -7.918 1 68.88 93 GLU B C 1
ATOM 1785 O O . GLU B 1 93 ? -16.766 21.406 -6.727 1 68.88 93 GLU B O 1
ATOM 1790 N N . GLU B 1 94 ? -15.242 21.469 -8.477 1 72.06 94 GLU B N 1
ATOM 1791 C CA . GLU B 1 94 ? -14.148 21.125 -7.574 1 72.06 94 GLU B CA 1
ATOM 1792 C C . GLU B 1 94 ? -13.578 22.359 -6.895 1 72.06 94 GLU B C 1
ATOM 1794 O O . GLU B 1 94 ? -13.5 23.438 -7.504 1 72.06 94 GLU B O 1
ATOM 1799 N N . THR B 1 95 ? -13.32 22.203 -5.637 1 76.31 95 THR B N 1
ATOM 1800 C CA . THR B 1 95 ? -12.703 23.266 -4.863 1 76.31 95 THR B CA 1
ATOM 1801 C C . THR B 1 95 ? -11.219 23.391 -5.188 1 76.31 95 THR B C 1
ATOM 1803 O O . THR B 1 95 ? -10.516 22.391 -5.27 1 76.31 95 THR B O 1
ATOM 1806 N N . PRO B 1 96 ? -10.852 24.594 -5.477 1 84.62 96 PRO B N 1
ATOM 1807 C CA . PRO B 1 96 ? -9.406 24.781 -5.637 1 84.62 96 PRO B CA 1
ATOM 1808 C C . PRO B 1 96 ? -8.602 24.25 -4.453 1 84.62 96 PRO B C 1
ATOM 1810 O O . PRO B 1 96 ? -9.062 24.312 -3.311 1 84.62 96 PRO B O 1
ATOM 1813 N N . SER B 1 97 ? -7.48 23.625 -4.801 1 92.06 97 SER B N 1
ATOM 1814 C CA . SER B 1 97 ? -6.641 23.047 -3.76 1 92.06 97 SER B CA 1
ATOM 1815 C C . SER B 1 97 ? -5.184 23.453 -3.926 1 92.06 97 SER B C 1
ATOM 1817 O O . SER B 1 97 ? -4.797 23.984 -4.977 1 92.06 97 SER B O 1
ATOM 1819 N N . THR B 1 98 ? -4.508 23.422 -2.875 1 96.44 98 THR B N 1
ATOM 1820 C CA . THR B 1 98 ? -3.07 23.656 -2.852 1 96.44 98 THR B CA 1
ATOM 1821 C C . THR B 1 98 ? -2.324 22.422 -2.367 1 96.44 98 THR B C 1
ATOM 1823 O O . THR B 1 98 ? -2.648 21.859 -1.316 1 96.44 98 THR B O 1
ATOM 1826 N N . ASN B 1 99 ? -1.439 21.969 -3.201 1 98.19 99 ASN B N 1
ATOM 1827 C CA . ASN B 1 99 ? -0.513 20.938 -2.734 1 98.19 99 ASN B CA 1
ATOM 1828 C C . ASN B 1 99 ? 0.598 21.531 -1.874 1 98.19 99 ASN B C 1
ATOM 1830 O O . ASN B 1 99 ? 1.173 22.562 -2.225 1 98.19 99 ASN B O 1
ATOM 1834 N N . VAL B 1 100 ? 0.831 20.922 -0.784 1 98.75 100 VAL B N 1
ATOM 1835 C CA . VAL B 1 100 ? 1.814 21.438 0.163 1 98.75 100 VAL B CA 1
ATOM 1836 C C . VAL B 1 100 ? 2.869 20.375 0.445 1 98.75 100 VAL B C 1
ATOM 1838 O O . VAL B 1 100 ? 2.533 19.219 0.736 1 98.75 100 VAL B O 1
ATOM 1841 N N . ARG B 1 101 ? 4.066 20.734 0.323 1 98.81 101 ARG B N 1
ATOM 1842 C CA . ARG B 1 101 ? 5.184 19.906 0.766 1 98.81 101 ARG B CA 1
ATOM 1843 C C . ARG B 1 101 ? 5.754 20.422 2.086 1 98.81 101 ARG B C 1
ATOM 1845 O O . ARG B 1 101 ? 6.062 21.594 2.217 1 98.81 101 ARG B O 1
ATOM 1852 N N . VAL B 1 102 ? 5.891 19.516 3.037 1 98.94 102 VAL B N 1
ATOM 1853 C CA . VAL B 1 102 ? 6.367 19.875 4.371 1 98.94 102 VAL B CA 1
ATOM 1854 C C . VAL B 1 102 ? 7.617 19.062 4.703 1 98.94 102 VAL B C 1
ATOM 1856 O O . VAL B 1 102 ? 7.57 17.828 4.75 1 98.94 102 VAL B O 1
ATOM 1859 N N . ASP B 1 103 ? 8.688 19.75 4.941 1 98.81 103 ASP B N 1
ATOM 1860 C CA . ASP B 1 103 ? 9.898 19.078 5.414 1 98.81 103 ASP B CA 1
ATOM 1861 C C . ASP B 1 103 ? 9.789 18.75 6.898 1 98.81 103 ASP B C 1
ATOM 1863 O O . ASP B 1 103 ? 9.422 19.594 7.711 1 98.81 103 ASP B O 1
ATOM 1867 N N . ALA B 1 104 ? 10.086 17.562 7.195 1 98.62 104 ALA B N 1
ATOM 1868 C CA . ALA B 1 104 ? 10.039 17.062 8.57 1 98.62 104 ALA B CA 1
ATOM 1869 C C . ALA B 1 104 ? 11.422 16.625 9.047 1 98.62 104 ALA B C 1
ATOM 1871 O O . ALA B 1 104 ? 11.961 15.625 8.586 1 98.62 104 ALA B O 1
ATOM 1872 N N . GLN B 1 105 ? 11.961 17.312 9.945 1 97.62 105 GLN B N 1
ATOM 1873 C CA . GLN B 1 105 ? 13.219 16.938 10.594 1 97.62 105 GLN B CA 1
ATOM 1874 C C . GLN B 1 105 ? 12.961 16.312 11.961 1 97.62 105 GLN B C 1
ATOM 1876 O O . GLN B 1 105 ? 13.359 16.875 12.992 1 97.62 105 GLN B O 1
ATOM 1881 N N . ALA B 1 106 ? 12.383 15.203 11.977 1 97.75 106 ALA B N 1
ATOM 1882 C CA . ALA B 1 106 ? 11.922 14.531 13.188 1 97.75 106 ALA B CA 1
ATOM 1883 C C . ALA B 1 106 ? 11.984 13.016 13.031 1 97.75 106 ALA B C 1
ATOM 1885 O O . ALA B 1 106 ? 12.148 12.508 11.922 1 97.75 106 ALA B O 1
ATOM 1886 N N . ASP B 1 107 ? 11.969 12.289 14.086 1 97.38 107 ASP B N 1
ATOM 1887 C CA . ASP B 1 107 ? 11.914 10.836 14.023 1 97.38 107 ASP B CA 1
ATOM 1888 C C . ASP B 1 107 ? 10.516 10.359 13.625 1 97.38 107 ASP B C 1
ATOM 1890 O O . ASP B 1 107 ? 9.594 11.156 13.508 1 97.38 107 ASP B O 1
ATOM 1894 N N . ASP B 1 108 ? 10.383 9.078 13.469 1 97.62 108 ASP B N 1
ATOM 1895 C CA . ASP B 1 108 ? 9.156 8.492 12.93 1 97.62 108 ASP B CA 1
ATOM 1896 C C . ASP B 1 108 ? 7.969 8.758 13.859 1 97.62 108 ASP B C 1
ATOM 1898 O O . ASP B 1 108 ? 6.855 9 13.398 1 97.62 108 ASP B O 1
ATOM 1902 N N . GLU B 1 109 ? 8.188 8.688 15.078 1 98.31 109 GLU B N 1
ATOM 1903 C CA . GLU B 1 109 ? 7.105 8.898 16.047 1 98.31 109 GLU B CA 1
ATOM 1904 C C . GLU B 1 109 ? 6.574 10.328 15.977 1 98.31 109 GLU B C 1
ATOM 1906 O O . GLU B 1 109 ? 5.359 10.547 15.992 1 98.31 109 GLU B O 1
ATOM 1911 N N . ARG B 1 110 ? 7.477 11.258 15.891 1 98.44 110 ARG B N 1
ATOM 1912 C CA . ARG B 1 110 ? 7.078 12.664 15.812 1 98.44 110 ARG B CA 1
ATOM 1913 C C . ARG B 1 110 ? 6.391 12.961 14.492 1 98.44 110 ARG B C 1
ATOM 1915 O O . ARG B 1 110 ? 5.426 13.734 14.445 1 98.44 110 ARG B O 1
ATOM 1922 N N . VAL B 1 111 ? 6.875 12.375 13.422 1 98.81 111 VAL B N 1
ATOM 1923 C CA . VAL B 1 111 ? 6.207 12.477 12.133 1 98.81 111 VAL B CA 1
ATOM 1924 C C . VAL B 1 111 ? 4.785 11.93 12.234 1 98.81 111 VAL B C 1
ATOM 1926 O O . VAL B 1 111 ? 3.836 12.562 11.773 1 98.81 111 VAL B O 1
ATOM 1929 N N . ALA B 1 112 ? 4.664 10.812 12.891 1 98.94 112 ALA B N 1
ATOM 1930 C CA . ALA B 1 112 ? 3.361 10.172 13.039 1 98.94 112 ALA B CA 1
ATOM 1931 C C . ALA B 1 112 ? 2.402 11.047 13.836 1 98.94 112 ALA B C 1
ATOM 1933 O O . ALA B 1 112 ? 1.222 11.156 13.5 1 98.94 112 ALA B O 1
ATOM 1934 N N . GLN B 1 113 ? 2.857 11.656 14.812 1 98.88 113 GLN B N 1
ATOM 1935 C CA . GLN B 1 113 ? 2.043 12.562 15.617 1 98.88 113 GLN B CA 1
ATOM 1936 C C . GLN B 1 113 ? 1.562 13.75 14.789 1 98.88 113 GLN B C 1
ATOM 1938 O O . GLN B 1 113 ? 0.398 14.148 14.875 1 98.88 113 GLN B O 1
ATOM 1943 N N . PHE B 1 114 ? 2.422 14.32 14.023 1 98.94 114 PHE B N 1
ATOM 1944 C CA . PHE B 1 114 ? 2.049 15.445 13.172 1 98.94 114 PHE B CA 1
ATOM 1945 C C . PHE B 1 114 ? 0.998 15.016 12.148 1 98.94 114 PHE B C 1
ATOM 1947 O O . PHE B 1 114 ? 0.015 15.727 11.93 1 98.94 114 PHE B O 1
ATOM 1954 N N . VAL B 1 115 ? 1.211 13.875 11.555 1 98.94 115 VAL B N 1
ATOM 1955 C CA . VAL B 1 115 ? 0.278 13.375 10.547 1 98.94 115 VAL B CA 1
ATOM 1956 C C . VAL B 1 115 ? -1.104 13.188 11.172 1 98.94 115 VAL B C 1
ATOM 1958 O O . VAL B 1 115 ? -2.115 13.586 10.586 1 98.94 115 VAL B O 1
ATOM 1961 N N . ASP B 1 116 ? -1.135 12.602 12.336 1 98.94 116 ASP B N 1
ATOM 1962 C CA . ASP B 1 116 ? -2.422 12.453 13.008 1 98.94 116 ASP B CA 1
ATOM 1963 C C . ASP B 1 116 ? -3.074 13.812 13.258 1 98.94 116 ASP B C 1
ATOM 1965 O O . ASP B 1 116 ? -4.277 13.977 13.055 1 98.94 116 ASP B O 1
ATOM 1969 N N . ALA B 1 117 ? -2.299 14.773 13.672 1 98.88 117 ALA B N 1
ATOM 1970 C CA . ALA B 1 117 ? -2.809 16.109 13.938 1 98.88 117 ALA B CA 1
ATOM 1971 C C . ALA B 1 117 ? -3.322 16.766 12.656 1 98.88 117 ALA B C 1
ATOM 1973 O O . ALA B 1 117 ? -4.301 17.516 12.68 1 98.88 117 ALA B O 1
ATOM 1974 N N . VAL B 1 118 ? -2.627 16.516 11.547 1 98.88 118 VAL B N 1
ATOM 1975 C CA . VAL B 1 118 ? -3.084 17.047 10.266 1 98.88 118 VAL B CA 1
ATOM 1976 C C . VAL B 1 118 ? -4.496 16.547 9.977 1 98.88 118 VAL B C 1
ATOM 1978 O O . VAL B 1 118 ? -5.387 17.344 9.656 1 98.88 118 VAL B O 1
ATOM 1981 N N . PHE B 1 119 ? -4.711 15.289 10.141 1 98.75 119 PHE B N 1
ATOM 1982 C CA . PHE B 1 119 ? -6.031 14.742 9.844 1 98.75 119 PHE B CA 1
ATOM 1983 C C . PHE B 1 119 ? -7.078 15.312 10.797 1 98.75 119 PHE B C 1
ATOM 1985 O O . PHE B 1 119 ? -8.18 15.664 10.375 1 98.75 119 PHE B O 1
ATOM 1992 N N . ARG B 1 120 ? -6.754 15.438 11.984 1 98.38 120 ARG B N 1
ATOM 1993 C CA . ARG B 1 120 ? -7.711 15.859 13.008 1 98.38 120 ARG B CA 1
ATOM 1994 C C . ARG B 1 120 ? -7.965 17.359 12.938 1 98.38 120 ARG B C 1
ATOM 1996 O O . ARG B 1 120 ? -9.117 17.797 12.93 1 98.38 120 ARG B O 1
ATOM 2003 N N . GLU B 1 121 ? -6.934 18.109 12.836 1 98.38 121 GLU B N 1
ATOM 2004 C CA . GLU B 1 121 ? -7.07 19.547 13.039 1 98.38 121 GLU B CA 1
ATOM 2005 C C . GLU B 1 121 ? -7.156 20.281 11.711 1 98.38 121 GLU B C 1
ATOM 2007 O O . GLU B 1 121 ? -7.824 21.312 11.609 1 98.38 121 GLU B O 1
ATOM 2012 N N . VAL B 1 122 ? -6.445 19.797 10.719 1 98.38 122 VAL B N 1
ATOM 2013 C CA . VAL B 1 122 ? -6.441 20.484 9.422 1 98.38 122 VAL B CA 1
ATOM 2014 C C . VAL B 1 122 ? -7.617 20 8.578 1 98.38 122 VAL B C 1
ATOM 2016 O O . VAL B 1 122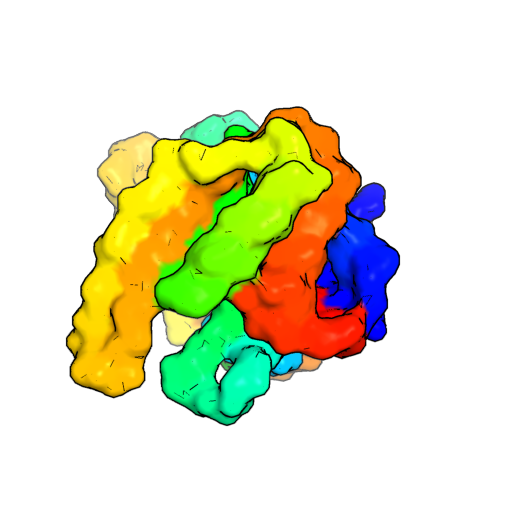 ? -8.422 20.797 8.102 1 98.38 122 VAL B O 1
ATOM 2019 N N . TYR B 1 123 ? -7.738 18.703 8.531 1 96.94 123 TYR B N 1
ATOM 2020 C CA . TYR B 1 123 ? -8.82 18.172 7.711 1 96.94 123 TYR B CA 1
ATOM 2021 C C . TYR B 1 123 ? -10.109 18.078 8.516 1 96.94 123 TYR B C 1
ATOM 2023 O O . TYR B 1 123 ? -11.18 17.812 7.957 1 96.94 123 TYR B O 1
ATOM 2031 N N . GLY B 1 124 ? -10 18.188 9.836 1 96.38 124 GLY B N 1
ATOM 2032 C CA . GLY B 1 124 ? -11.18 18.297 10.672 1 96.38 124 GLY B CA 1
ATOM 2033 C C . GLY B 1 124 ? -11.867 16.969 10.914 1 96.38 124 GLY B C 1
ATOM 2034 O O . GLY B 1 124 ? -13.094 16.906 11.023 1 96.38 124 GLY B O 1
ATOM 2035 N N . LEU B 1 125 ? -11.172 15.891 10.961 1 97.19 125 LEU B N 1
ATOM 2036 C CA . LEU B 1 125 ? -11.773 14.578 11.156 1 97.19 125 LEU B CA 1
ATOM 2037 C C . LEU B 1 125 ? -12.039 14.32 12.641 1 97.19 125 LEU B C 1
ATOM 2039 O O . LEU B 1 125 ? -11.352 14.867 13.5 1 97.19 125 LEU B O 1
ATOM 2043 N N . PRO B 1 126 ? -13.016 13.5 12.914 1 96.75 126 PRO B N 1
ATOM 2044 C CA . PRO B 1 126 ? -13.336 13.227 14.32 1 96.75 126 PRO B CA 1
ATOM 2045 C C . PRO B 1 126 ? -12.273 12.375 15.016 1 96.75 126 PRO B C 1
ATOM 2047 O O . PRO B 1 126 ? -11.391 11.82 14.352 1 96.75 126 PRO B O 1
ATOM 2050 N N . GLU B 1 127 ? -12.375 12.25 16.281 1 97.44 127 GLU B N 1
ATOM 2051 C CA . GLU B 1 127 ? -11.383 11.547 17.094 1 97.44 127 GLU B CA 1
ATOM 2052 C C . GLU B 1 127 ? -11.289 10.078 16.719 1 97.44 127 GLU B C 1
ATOM 2054 O O . GLU B 1 127 ? -10.219 9.477 16.812 1 97.44 127 GLU B O 1
ATOM 2059 N N . ASP B 1 128 ? -12.398 9.508 16.234 1 97 128 ASP B N 1
ATOM 2060 C CA . ASP B 1 128 ? -12.438 8.07 15.992 1 97 128 ASP B CA 1
ATOM 2061 C C . ASP B 1 128 ? -12.391 7.773 14.5 1 97 128 ASP B C 1
ATOM 2063 O O . ASP B 1 128 ? -12.82 6.703 14.062 1 97 128 ASP B O 1
ATOM 2067 N N . PHE B 1 129 ? -11.883 8.773 13.727 1 97.5 129 PHE B N 1
ATOM 2068 C CA . PHE B 1 129 ? -11.812 8.492 12.297 1 97.5 129 PHE B CA 1
ATOM 2069 C C . PHE B 1 129 ? -10.883 7.316 12.016 1 97.5 129 PHE B C 1
ATOM 2071 O O . PHE B 1 129 ? -9.938 7.074 12.773 1 97.5 129 PHE B O 1
ATOM 2078 N N . ARG B 1 130 ? -11.148 6.617 10.984 1 97.88 130 ARG B N 1
ATOM 2079 C CA . ARG B 1 130 ? -10.336 5.473 10.578 1 97.88 130 ARG B CA 1
ATOM 2080 C C . ARG B 1 130 ? -9.281 5.879 9.555 1 97.88 130 ARG B C 1
ATOM 2082 O O . ARG B 1 130 ? -9.594 6.551 8.57 1 97.88 130 ARG B O 1
ATOM 2089 N N . LEU B 1 131 ? -8.031 5.523 9.828 1 98.69 131 LEU B N 1
ATOM 2090 C CA . LEU B 1 131 ? -6.883 5.777 8.961 1 98.69 131 LEU B CA 1
ATOM 2091 C C . LEU B 1 131 ? -6.367 4.48 8.344 1 98.69 131 LEU B C 1
ATOM 2093 O O . LEU B 1 131 ? -6.254 3.463 9.039 1 98.69 131 LEU B O 1
ATOM 2097 N N . TRP B 1 132 ? -6.059 4.488 7.078 1 98.62 132 TRP B N 1
ATOM 2098 C CA . TRP B 1 132 ? -5.52 3.336 6.363 1 98.62 132 TRP B CA 1
ATOM 2099 C C . TRP B 1 132 ? -4.086 3.594 5.918 1 98.62 132 TRP B C 1
ATOM 2101 O O . TRP B 1 132 ? -3.773 4.672 5.402 1 98.62 132 TRP B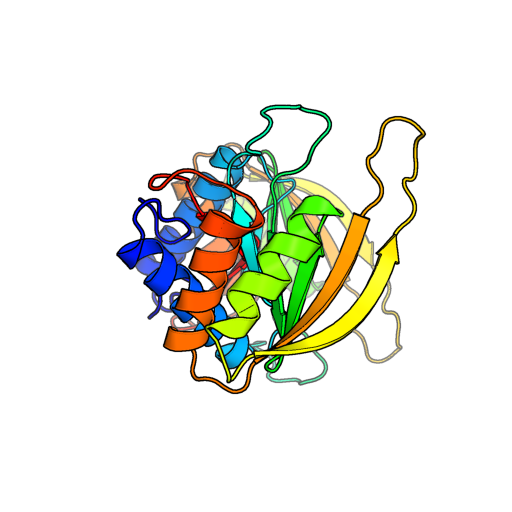 O 1
ATOM 2111 N N . ALA B 1 133 ? -3.176 2.656 6.141 1 98.88 133 ALA B N 1
ATOM 2112 C CA . ALA B 1 133 ? -1.941 2.584 5.363 1 98.88 133 ALA B CA 1
ATOM 2113 C C . ALA B 1 133 ? -2.197 1.979 3.984 1 98.88 133 ALA B C 1
ATOM 2115 O O . ALA B 1 133 ? -2.422 0.771 3.861 1 98.88 133 ALA B O 1
ATOM 2116 N N . VAL B 1 134 ? -2.096 2.791 2.939 1 98.31 134 VAL B N 1
ATOM 2117 C CA . VAL B 1 134 ? -2.604 2.291 1.665 1 98.31 134 VAL B CA 1
ATOM 2118 C C . VAL B 1 134 ? -1.436 1.953 0.741 1 98.31 134 VAL B C 1
ATOM 2120 O O . VAL B 1 134 ? -1.598 1.207 -0.228 1 98.31 134 VAL B O 1
ATOM 2123 N N . GLU B 1 135 ? -0.308 2.555 1.007 1 98.56 135 GLU B N 1
ATOM 2124 C CA . GLU B 1 135 ? 0.91 2.291 0.245 1 98.56 135 GLU B CA 1
ATOM 2125 C C . GLU B 1 135 ? 2.145 2.352 1.141 1 98.56 135 GLU B C 1
ATOM 2127 O O . GLU B 1 135 ? 2.291 3.277 1.941 1 98.56 135 GLU B O 1
ATOM 2132 N N . VAL B 1 136 ? 3.006 1.337 0.995 1 97.25 136 VAL B N 1
ATOM 2133 C CA . VAL B 1 136 ? 4.207 1.271 1.819 1 97.25 136 VAL B CA 1
ATOM 2134 C C . VAL B 1 136 ? 5.438 1.102 0.93 1 97.25 136 VAL B C 1
ATOM 2136 O O . VAL B 1 136 ? 5.406 0.344 -0.044 1 97.25 136 VAL B O 1
#

Organism: NCBI:txid355548

Solvent-accessible surface area (backbone atoms only — not comparable to full-atom values): 14147 Å² total; per-residue (Å²): 127,58,77,48,39,24,40,44,64,71,48,37,29,51,50,43,22,52,38,52,51,49,14,59,74,67,64,45,84,44,24,33,37,32,37,76,57,36,77,78,69,42,86,86,49,72,44,56,53,44,32,41,39,95,50,30,36,40,37,73,30,40,70,72,27,46,55,38,43,53,57,52,38,73,77,34,82,52,41,44,78,74,46,77,42,81,40,76,46,91,44,93,86,44,70,56,32,30,38,36,31,31,39,42,71,62,56,54,63,56,48,14,48,50,53,53,45,42,44,36,63,34,65,56,38,61,79,64,47,45,39,31,58,36,30,53,127,56,76,49,39,24,38,43,64,70,49,36,28,50,50,43,23,53,39,53,51,49,13,58,75,68,65,45,86,44,23,31,36,33,38,75,57,36,76,80,70,42,86,87,49,73,44,57,54,43,32,41,39,96,52,31,36,40,37,71,29,40,69,72,27,46,56,38,43,53,56,51,39,72,78,35,82,52,42,45,78,73,47,77,43,82,40,76,46,91,44,91,85,44,70,57,33,30,39,36,32,32,39,42,70,61,55,53,64,59,49,14,48,50,53,52,45,42,45,38,64,34,64,54,38,60,79,65,49,43,40,31,59,37,30,53

Secondary structure (DSSP, 8-state):
--TTEE-SHHHHHHHHHHHHHHHHHHT-S-EEEEESS-TT--TTSPPPEEEEETTEEEEEE-HHHHHHHHHHHTT-TTEEEEEEEEE--SSTTSPPEEEEEEEE-S-HHHHHHHHHHIIIIIS---TT--EEEEE-/--TTEE-SHHHHHHHHHHHHHHHHHHT-S-EEEEESS-TT--TTSPPPEEEEETTEEEEEE-HHHHHHHHHHHTT-TTEEEEEEEEE--SSTTSPPEEEEEEEE-S-HHHHHHHHHHIIIIIS---TT--EEEEE-

Nearest PDB structures (foldseek):
  5ovo-assembly1_B  TM=5.841E-01  e=2.620E-02  Azospirillum brasilense
  3mwb-assembly1_A  TM=5.258E-01  e=2.463E-02  Paenarthrobacter aurescens TC1
  4i61-assembly1_C  TM=6.925E-01  e=2.125E-01  Limosilactobacillus reuteri SD2112
  5a76-assembly4_G  TM=4.268E-01  e=2.125E-01  Human gammaherpesvirus 8
  5a76-assembly2_D  TM=3.991E-01  e=3.478E-01  Human gammaherpesvirus 8

Foldseek 3Di:
DDLFKFFALVVQLVNQLVQVVVCVVVVPQKWKKWWPAQPVNPPVDDTWMWIDGDQKIKGKAAPQLVVQVVVLVVVVVQKDWDDKDWDDDPDPPDGTMIITMMGGPDHSSSVSNSVSCSCCRRSPDDNRIMMGGDGD/DDLFKFFALVVQLVNQLVQVVVCVVVVPQKWKKWWPAQPVNPPVDGTWMWIDGDQKIKGKAAPQLVVQVVVLVVVVVQKDWDDKDWDDDPDPPDGTMIITMMGGPDHSSSVSNSVSCSCCRRSPDDNRTMMGGDGD

InterPro domains:
  IPR058281 Domain of unknown function DUF7975 [PF25930] (1-136)